Protein AF-A0A8B7E674-F1 (afdb_monomer_lite)

pLDDT: mean 86.3, std 12.03, range [47.44, 97.69]

Radius of gyration: 22.07 Å; chains: 1; bounding box: 66×36×53 Å

Structure (mmCIF, N/CA/C/O backbone):
data_AF-A0A8B7E674-F1
#
_entry.id   AF-A0A8B7E674-F1
#
loop_
_atom_site.group_PDB
_atom_site.id
_atom_site.type_symbol
_atom_site.label_atom_id
_atom_site.label_alt_id
_atom_site.label_comp_id
_atom_site.label_asym_id
_atom_site.label_entity_id
_atom_site.label_seq_id
_atom_site.pdbx_PDB_ins_code
_atom_site.Cartn_x
_atom_site.Cartn_y
_atom_site.Cartn_z
_atom_site.occupancy
_atom_site.B_iso_or_equiv
_atom_site.auth_seq_id
_atom_site.auth_comp_id
_atom_site.auth_asym_id
_atom_site.auth_atom_id
_atom_site.pdbx_PDB_model_num
ATOM 1 N N . ILE A 1 1 ? 2.975 -0.241 19.429 1.00 88.62 1 ILE A N 1
ATOM 2 C CA . ILE A 1 1 ? 2.346 -1.173 18.459 1.00 88.62 1 ILE A CA 1
ATOM 3 C C . ILE A 1 1 ? 3.185 -1.155 17.192 1.00 88.62 1 ILE A C 1
ATOM 5 O O . ILE A 1 1 ? 3.748 -0.112 16.891 1.00 88.62 1 ILE A O 1
ATOM 9 N N . LEU A 1 2 ? 3.302 -2.287 16.503 1.00 93.81 2 LEU A N 1
ATOM 10 C CA . LEU A 1 2 ? 3.992 -2.422 15.222 1.00 93.81 2 LEU A CA 1
ATOM 11 C C . LEU A 1 2 ? 3.188 -3.324 14.291 1.00 93.81 2 LEU A C 1
ATOM 13 O O . LEU A 1 2 ? 2.551 -4.267 14.745 1.00 93.81 2 LEU A O 1
ATOM 17 N N . ILE A 1 3 ? 3.243 -3.051 12.999 1.00 94.44 3 ILE A N 1
ATOM 18 C CA . ILE A 1 3 ? 2.709 -3.907 11.949 1.00 94.44 3 ILE A CA 1
ATOM 19 C C . ILE A 1 3 ? 3.806 -4.888 11.555 1.00 94.44 3 ILE A C 1
ATOM 21 O O . ILE A 1 3 ? 4.846 -4.471 11.043 1.00 94.44 3 ILE A O 1
ATOM 25 N N . ASN A 1 4 ? 3.562 -6.177 11.785 1.00 92.69 4 ASN A N 1
ATOM 26 C CA . ASN A 1 4 ? 4.561 -7.224 11.541 1.00 92.69 4 ASN A CA 1
ATOM 27 C C . ASN A 1 4 ? 4.245 -8.113 10.344 1.00 92.69 4 ASN A C 1
ATOM 29 O O . ASN A 1 4 ? 5.132 -8.804 9.848 1.00 92.69 4 ASN A O 1
ATOM 33 N N . ASP A 1 5 ? 3.000 -8.100 9.875 1.00 94.12 5 ASP A N 1
ATOM 34 C CA . ASP A 1 5 ? 2.611 -8.852 8.693 1.00 94.12 5 ASP A CA 1
ATOM 35 C C . ASP A 1 5 ? 1.516 -8.134 7.907 1.00 94.12 5 ASP A C 1
ATOM 37 O O . ASP A 1 5 ? 0.736 -7.362 8.473 1.00 94.12 5 ASP A O 1
ATOM 41 N N . ILE A 1 6 ? 1.483 -8.410 6.606 1.00 95.94 6 ILE A N 1
ATOM 42 C CA . ILE A 1 6 ? 0.484 -7.923 5.658 1.00 95.94 6 ILE A CA 1
ATOM 43 C C . ILE A 1 6 ? 0.155 -9.032 4.662 1.00 95.94 6 ILE A C 1
ATOM 45 O O . ILE A 1 6 ? 1.047 -9.730 4.171 1.00 95.94 6 ILE A O 1
ATOM 49 N N . ARG A 1 7 ? -1.131 -9.175 4.352 1.00 95.88 7 ARG A N 1
ATOM 50 C CA . ARG A 1 7 ? -1.653 -10.169 3.419 1.00 95.88 7 ARG A CA 1
ATOM 51 C C . ARG A 1 7 ? -2.750 -9.565 2.551 1.00 95.88 7 ARG A C 1
ATOM 53 O O . ARG A 1 7 ? -3.604 -8.850 3.064 1.00 95.88 7 ARG A O 1
ATOM 60 N N . GLY A 1 8 ? -2.724 -9.888 1.261 1.00 95.12 8 GLY A N 1
ATOM 61 C CA . GLY A 1 8 ? -3.796 -9.596 0.314 1.00 95.12 8 GLY A CA 1
ATOM 62 C C . GLY A 1 8 ? -4.657 -10.834 0.070 1.00 95.12 8 GLY A C 1
ATOM 63 O O . GLY A 1 8 ? -4.123 -11.935 -0.060 1.00 95.12 8 GLY A O 1
ATOM 64 N N . ASP A 1 9 ? -5.970 -10.648 0.007 1.00 94.44 9 ASP A N 1
ATOM 65 C CA . ASP A 1 9 ? -6.965 -11.637 -0.407 1.00 94.44 9 ASP A CA 1
ATOM 66 C C . ASP A 1 9 ? -7.923 -11.001 -1.445 1.00 94.44 9 ASP A C 1
ATOM 68 O O . ASP A 1 9 ? -7.937 -9.778 -1.633 1.00 94.44 9 ASP A O 1
ATOM 72 N N . GLY A 1 10 ? -8.721 -11.824 -2.133 1.00 92.19 10 GLY A N 1
ATOM 73 C CA . GLY A 1 10 ? -9.572 -11.369 -3.240 1.00 92.19 10 GLY A CA 1
ATOM 74 C C . GLY A 1 10 ? -8.725 -10.831 -4.392 1.00 92.19 10 GLY A C 1
ATOM 75 O O . GLY A 1 10 ? -7.694 -11.416 -4.735 1.00 92.19 10 GLY A O 1
ATOM 76 N N . SER A 1 11 ? -9.077 -9.662 -4.928 1.00 90.69 11 SER A N 1
ATOM 77 C CA . SER A 1 11 ? -8.287 -9.052 -6.005 1.00 90.69 11 SER A CA 1
ATOM 78 C C . SER A 1 11 ? -6.876 -8.626 -5.580 1.00 90.69 11 SER A C 1
ATOM 80 O O . SER A 1 11 ? -5.994 -8.519 -6.429 1.00 90.69 11 SER A O 1
ATOM 82 N N . ALA A 1 12 ? -6.615 -8.464 -4.277 1.00 90.62 12 ALA A N 1
ATOM 83 C CA . ALA A 1 12 ? -5.286 -8.129 -3.764 1.00 90.62 12 ALA A CA 1
ATOM 84 C C . ALA A 1 12 ? -4.298 -9.309 -3.795 1.00 90.62 12 ALA A C 1
ATOM 86 O O . ALA A 1 12 ? -3.108 -9.114 -3.545 1.00 90.62 12 ALA A O 1
ATOM 87 N N . GLN A 1 13 ? -4.760 -10.532 -4.082 1.00 89.38 13 GLN A N 1
ATOM 88 C CA . GLN A 1 13 ? -3.911 -11.726 -4.140 1.00 89.38 13 GLN A CA 1
ATOM 89 C C . GLN A 1 13 ? -2.889 -11.675 -5.290 1.00 89.38 13 GLN A C 1
ATOM 91 O O . GLN A 1 13 ? -1.853 -12.338 -5.227 1.00 89.38 13 GLN A O 1
ATOM 96 N N . SER A 1 14 ? -3.163 -10.883 -6.330 1.00 86.19 14 SER A N 1
ATOM 97 C CA . SER A 1 14 ? -2.242 -10.664 -7.450 1.00 86.19 14 SER A CA 1
ATOM 98 C C . SER A 1 14 ? -0.992 -9.875 -7.041 1.00 86.19 14 SER A C 1
ATOM 100 O O . SER A 1 14 ? 0.053 -10.00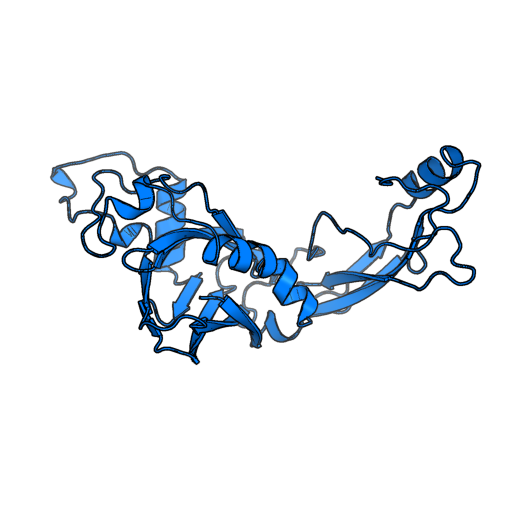0 -7.682 1.00 86.19 14 SER A O 1
ATOM 102 N N . TYR A 1 15 ? -1.061 -9.098 -5.955 1.00 89.25 15 TYR A N 1
ATOM 103 C CA . TYR A 1 15 ? 0.069 -8.328 -5.457 1.00 89.25 15 TYR A CA 1
ATOM 104 C C . TYR A 1 15 ? 1.041 -9.194 -4.657 1.00 89.25 15 TYR A C 1
ATOM 106 O O . TYR A 1 15 ? 0.673 -9.915 -3.729 1.00 89.25 15 TYR A O 1
ATOM 114 N N . SER A 1 16 ? 2.336 -9.046 -4.949 1.00 89.62 16 SER A N 1
ATOM 115 C CA . SER A 1 16 ? 3.371 -9.619 -4.088 1.00 89.62 16 SER A CA 1
ATOM 116 C C . SER A 1 16 ? 3.380 -8.939 -2.714 1.00 89.62 16 SER A C 1
ATOM 118 O O . SER A 1 16 ? 3.006 -7.772 -2.566 1.00 89.62 16 SER A O 1
ATOM 120 N N . LYS A 1 17 ? 3.900 -9.632 -1.695 1.00 91.25 17 LYS A N 1
ATOM 121 C CA . LYS A 1 17 ? 4.031 -9.071 -0.340 1.00 91.25 17 LYS A CA 1
ATOM 122 C C . LYS A 1 17 ? 4.814 -7.751 -0.319 1.00 91.25 17 LYS A C 1
ATOM 124 O O . LYS A 1 17 ? 4.449 -6.842 0.418 1.00 91.25 17 LYS A O 1
ATOM 129 N N . LYS A 1 18 ? 5.851 -7.622 -1.159 1.00 89.31 18 LYS A N 1
ATOM 130 C CA . LYS A 1 18 ? 6.621 -6.376 -1.314 1.00 89.31 18 LYS A CA 1
ATOM 131 C C . LYS A 1 18 ? 5.738 -5.240 -1.837 1.00 89.31 18 LYS A C 1
ATOM 133 O O . LYS A 1 18 ? 5.792 -4.142 -1.303 1.00 89.31 18 LYS A O 1
ATOM 138 N N . CYS A 1 19 ? 4.893 -5.513 -2.831 1.00 90.12 19 CYS A N 1
ATOM 139 C CA . CYS A 1 19 ? 3.967 -4.518 -3.375 1.00 90.12 19 CYS A CA 1
ATOM 140 C C . CYS A 1 19 ? 2.968 -4.041 -2.316 1.00 90.12 19 CYS A C 1
ATOM 142 O O . CYS A 1 19 ? 2.754 -2.843 -2.183 1.00 90.12 19 CYS A O 1
ATOM 144 N N . LEU A 1 20 ? 2.411 -4.959 -1.520 1.00 93.69 20 LEU A N 1
ATOM 145 C CA . LEU A 1 20 ? 1.484 -4.606 -0.442 1.00 93.69 20 LEU A CA 1
ATOM 146 C C . LEU A 1 20 ? 2.137 -3.703 0.617 1.00 93.69 20 LEU A C 1
ATOM 148 O O . LEU A 1 20 ? 1.516 -2.741 1.066 1.00 93.69 20 LEU A O 1
ATOM 152 N N . LEU A 1 21 ? 3.393 -3.978 0.993 1.00 93.38 21 LEU A N 1
ATOM 153 C CA . LEU A 1 21 ? 4.147 -3.137 1.933 1.00 93.38 21 LEU A CA 1
ATOM 154 C C . LEU A 1 21 ? 4.310 -1.697 1.419 1.00 93.38 21 LEU A C 1
ATOM 156 O O . LEU A 1 21 ? 4.149 -0.759 2.203 1.00 93.38 21 LEU A O 1
ATOM 160 N N . GLU A 1 22 ? 4.585 -1.534 0.122 1.00 92.00 22 GLU A N 1
ATOM 161 C CA . GLU A 1 22 ? 4.724 -0.230 -0.540 1.00 92.00 22 GLU A CA 1
ATOM 162 C C . GLU A 1 22 ? 3.383 0.507 -0.662 1.00 92.00 22 GLU A C 1
ATOM 164 O O . GLU A 1 22 ? 3.275 1.665 -0.255 1.00 92.00 22 GLU A O 1
ATOM 169 N N . LEU A 1 23 ? 2.337 -0.174 -1.146 1.00 92.44 23 LEU A N 1
ATOM 170 C CA . LEU A 1 23 ? 0.993 0.394 -1.321 1.00 92.44 23 LEU A CA 1
ATOM 171 C C . LEU A 1 23 ? 0.408 0.914 0.001 1.00 92.44 23 LEU A C 1
ATOM 173 O O . LEU A 1 23 ? -0.178 1.996 0.054 1.00 92.44 23 LEU A O 1
ATOM 177 N N . PHE A 1 24 ? 0.605 0.170 1.093 1.00 94.81 24 PHE A N 1
ATOM 178 C CA . PHE A 1 24 ? 0.134 0.561 2.426 1.00 94.81 24 PHE A CA 1
ATOM 179 C C . PHE A 1 24 ? 1.156 1.397 3.212 1.00 94.81 24 PHE A C 1
ATOM 181 O O . PHE A 1 24 ? 0.892 1.796 4.353 1.00 94.81 24 PHE A O 1
ATOM 188 N N . LYS A 1 25 ? 2.328 1.668 2.620 1.00 93.75 25 LYS A N 1
ATOM 189 C CA . LYS A 1 25 ? 3.438 2.412 3.231 1.00 93.75 25 LYS A CA 1
ATOM 190 C C . LYS A 1 25 ? 3.731 1.934 4.653 1.00 93.75 25 LYS A C 1
ATOM 192 O O . LYS A 1 25 ? 3.816 2.732 5.589 1.00 93.75 25 LYS A O 1
ATOM 197 N N . ILE A 1 26 ? 3.855 0.618 4.824 1.00 94.94 26 ILE A N 1
ATOM 198 C CA . ILE A 1 26 ? 3.918 -0.022 6.145 1.00 94.94 26 ILE A CA 1
ATOM 199 C C . ILE A 1 26 ? 5.116 0.458 6.965 1.00 94.94 26 ILE A C 1
ATOM 201 O O . ILE A 1 26 ? 4.980 0.664 8.169 1.00 94.94 26 ILE A O 1
ATOM 205 N N . GLU A 1 27 ? 6.261 0.717 6.332 1.00 93.06 27 GLU A N 1
ATOM 206 C CA . GLU A 1 27 ? 7.427 1.289 7.017 1.00 93.06 27 GLU A CA 1
ATOM 207 C C . GLU A 1 27 ? 7.110 2.659 7.619 1.00 93.06 27 GLU A C 1
ATOM 209 O O . GLU A 1 27 ? 7.307 2.879 8.814 1.00 93.06 27 GLU A O 1
ATOM 214 N N . ARG A 1 28 ? 6.517 3.559 6.822 1.00 93.19 28 ARG A N 1
ATOM 215 C CA . ARG A 1 28 ? 6.071 4.871 7.299 1.00 93.19 28 ARG A CA 1
ATOM 216 C C . ARG A 1 28 ? 5.047 4.724 8.419 1.00 93.19 28 ARG A C 1
ATOM 218 O O . ARG A 1 28 ? 5.154 5.426 9.421 1.00 93.19 28 ARG A O 1
ATOM 225 N N . PHE A 1 29 ? 4.074 3.829 8.271 1.00 94.50 29 PHE A N 1
ATOM 226 C CA . PHE A 1 29 ? 3.057 3.601 9.293 1.00 94.50 29 PHE A CA 1
ATOM 227 C C . PHE A 1 29 ? 3.692 3.122 10.611 1.00 94.50 29 PHE A C 1
ATOM 229 O O . PHE A 1 29 ? 3.394 3.665 11.673 1.00 94.50 29 PHE A O 1
ATOM 236 N N . ASN A 1 30 ? 4.648 2.195 10.553 1.00 95.00 30 ASN A N 1
ATOM 237 C CA . ASN A 1 30 ? 5.409 1.750 11.720 1.00 95.00 30 ASN A CA 1
ATOM 238 C C . ASN A 1 30 ? 6.213 2.883 12.369 1.00 95.00 30 ASN A C 1
ATOM 240 O O . ASN A 1 30 ? 6.153 3.036 13.590 1.00 95.00 30 ASN A O 1
ATOM 244 N N . CYS A 1 31 ? 6.889 3.726 11.580 1.00 93.38 31 CYS A N 1
ATOM 245 C CA . CYS A 1 31 ? 7.571 4.911 12.105 1.00 93.38 31 CYS A CA 1
ATOM 246 C C . CYS A 1 31 ? 6.596 5.856 12.820 1.00 93.38 31 CYS A C 1
ATOM 248 O O . CYS A 1 31 ? 6.894 6.340 13.912 1.00 93.38 31 CYS A O 1
ATOM 250 N N . LEU A 1 32 ? 5.409 6.087 12.246 1.00 91.56 32 LEU A N 1
ATOM 251 C CA . LEU A 1 32 ? 4.378 6.903 12.887 1.00 91.56 32 LEU A CA 1
ATOM 252 C C . LEU A 1 32 ? 3.944 6.272 14.215 1.00 91.56 32 LEU A C 1
ATOM 254 O O . LEU A 1 32 ? 4.002 6.948 15.235 1.00 91.56 32 LEU A O 1
ATOM 258 N N . LEU A 1 33 ? 3.612 4.979 14.240 1.00 91.06 33 LEU A N 1
ATOM 259 C CA . LEU A 1 33 ? 3.182 4.260 15.449 1.00 91.06 33 LEU A CA 1
ATOM 260 C C . LEU A 1 33 ? 4.215 4.274 16.589 1.00 91.06 33 LEU A C 1
ATOM 262 O O . LEU A 1 33 ? 3.827 4.174 17.754 1.00 91.06 33 LEU A O 1
ATOM 266 N N . GLN A 1 34 ? 5.507 4.364 16.269 1.00 89.81 34 GLN A N 1
ATOM 267 C CA . GLN A 1 34 ? 6.597 4.406 17.250 1.00 89.81 34 GLN A CA 1
ATOM 268 C C . GLN A 1 34 ? 6.983 5.821 17.693 1.00 89.81 34 GLN A C 1
ATOM 270 O O . GLN A 1 34 ? 7.587 5.983 18.750 1.00 89.81 34 GLN A O 1
ATOM 275 N N . SER A 1 35 ? 6.670 6.836 16.894 1.00 87.25 35 SER A N 1
ATOM 276 C CA . SER A 1 35 ? 7.026 8.224 17.194 1.00 87.25 35 SER A CA 1
ATOM 277 C C . SER A 1 35 ? 6.176 8.824 18.326 1.00 87.25 35 SER A C 1
ATOM 279 O O . SER A 1 35 ? 5.013 8.456 18.500 1.00 87.25 35 SER A O 1
ATOM 281 N N . GLU A 1 36 ? 6.723 9.802 19.054 1.00 84.00 36 GLU A N 1
ATOM 282 C CA . GLU A 1 36 ? 6.078 10.406 20.234 1.00 84.00 36 GLU A CA 1
ATOM 283 C C . GLU A 1 36 ? 4.842 11.259 19.896 1.00 84.00 36 GLU A C 1
ATOM 285 O O . GLU A 1 36 ? 4.951 12.185 19.085 1.00 84.00 36 GLU A O 1
ATOM 290 N N . PRO A 1 37 ? 3.670 10.989 20.505 1.00 83.69 37 PRO A N 1
ATOM 291 C CA . PRO A 1 37 ? 2.430 11.692 20.190 1.00 83.69 37 PRO A CA 1
ATOM 292 C C . PRO A 1 37 ? 2.551 13.196 20.441 1.00 83.69 37 PRO A C 1
ATOM 294 O O . PRO A 1 37 ? 3.145 13.627 21.430 1.00 83.69 37 PRO A O 1
ATOM 297 N N . ALA A 1 38 ? 1.956 13.999 19.558 1.00 79.00 38 ALA A N 1
ATOM 298 C CA . ALA A 1 38 ? 1.938 15.445 19.753 1.00 79.00 38 ALA A CA 1
ATOM 299 C C . ALA A 1 38 ? 1.025 15.810 20.945 1.00 79.00 38 ALA A C 1
ATOM 301 O O . ALA A 1 38 ? 0.030 15.114 21.182 1.00 79.00 38 ALA A O 1
ATOM 302 N N . PRO A 1 39 ? 1.301 16.894 21.696 1.00 77.75 39 PRO A N 1
ATOM 303 C CA . PRO A 1 39 ? 0.484 17.286 22.846 1.00 77.75 39 PRO A CA 1
ATOM 304 C C . PRO A 1 39 ? -1.004 17.436 22.508 1.00 77.75 39 PRO A C 1
ATOM 306 O O . PRO A 1 39 ? -1.861 17.096 23.318 1.00 77.75 39 PRO A O 1
ATOM 309 N N . GLU A 1 40 ? -1.325 17.906 21.302 1.00 73.31 40 GLU A N 1
ATOM 310 C CA . GLU A 1 40 ? -2.686 18.071 20.788 1.00 73.31 40 GLU A CA 1
ATOM 311 C C . GLU A 1 40 ? -3.424 16.735 20.654 1.00 73.31 40 GLU A C 1
ATOM 313 O O . GLU A 1 40 ? -4.630 16.673 20.898 1.00 73.31 40 GLU A O 1
ATOM 318 N N . GLU A 1 41 ? -2.704 15.660 20.320 1.00 74.25 41 GLU A N 1
ATOM 319 C CA . GLU A 1 41 ? -3.259 14.311 20.192 1.00 74.25 41 GLU A CA 1
ATOM 320 C C . GLU A 1 41 ? -3.659 13.751 21.562 1.00 74.25 41 GLU A C 1
ATOM 322 O O . GLU A 1 41 ? -4.581 12.944 21.655 1.00 74.25 41 GLU A O 1
ATOM 327 N N . LEU A 1 42 ? -3.002 14.182 22.639 1.00 73.88 42 LEU A N 1
ATOM 328 C CA . LEU A 1 42 ? -3.272 13.715 24.001 1.00 73.88 42 LEU A CA 1
ATOM 329 C C . LEU A 1 42 ? -4.409 14.486 24.690 1.00 73.88 42 LEU A C 1
ATOM 331 O O . LEU A 1 42 ? -4.921 14.029 25.710 1.00 73.88 42 LEU A O 1
ATOM 335 N N . ARG A 1 43 ? -4.824 15.641 24.147 1.00 62.84 43 ARG A N 1
ATOM 336 C CA . ARG A 1 43 ? -5.835 16.519 24.771 1.00 62.84 43 ARG A CA 1
ATOM 337 C C . ARG A 1 43 ? -7.239 15.922 24.806 1.00 62.84 43 ARG A C 1
ATOM 339 O O . ARG A 1 43 ? -7.991 16.224 25.727 1.00 62.84 43 ARG A O 1
ATOM 346 N N . TYR A 1 44 ? -7.606 15.114 23.813 1.00 59.28 44 TYR A N 1
ATOM 347 C CA . TYR A 1 44 ? -8.958 14.570 23.686 1.00 59.28 44 TYR A CA 1
ATOM 348 C C . TYR A 1 44 ? -8.965 13.053 23.873 1.00 59.28 44 TYR A C 1
ATOM 350 O O . TYR A 1 44 ? -8.233 12.324 23.201 1.00 59.28 44 TYR A O 1
ATOM 358 N N . ASN A 1 45 ? -9.841 12.566 24.756 1.00 59.12 45 ASN A N 1
ATOM 359 C CA . ASN A 1 45 ? -10.113 11.137 24.873 1.00 59.12 45 ASN A CA 1
ATOM 360 C C . ASN A 1 45 ? -10.740 10.624 23.572 1.00 59.12 45 ASN A C 1
ATOM 362 O O . ASN A 1 45 ? -11.645 11.252 23.017 1.00 59.12 45 ASN A O 1
ATOM 366 N N . ALA A 1 46 ? -10.288 9.452 23.115 1.00 55.03 46 ALA A N 1
ATOM 367 C CA . ALA A 1 46 ? -10.699 8.857 21.843 1.00 55.03 46 ALA A CA 1
ATOM 368 C C . ALA A 1 46 ? -12.230 8.749 21.695 1.00 55.03 46 ALA A C 1
ATOM 370 O O . ALA A 1 46 ? -12.752 8.883 20.593 1.00 55.03 46 ALA A O 1
ATOM 371 N N . PHE A 1 47 ? -12.953 8.581 22.806 1.00 51.09 47 PHE A N 1
ATOM 372 C CA . PHE A 1 47 ? -14.409 8.430 22.848 1.00 51.09 47 PHE A CA 1
ATOM 373 C C . PHE A 1 47 ? -15.200 9.741 22.888 1.00 51.09 47 PHE A C 1
ATOM 375 O O . PHE A 1 47 ? -16.327 9.761 22.415 1.00 51.09 47 PHE A O 1
ATOM 382 N N . SER A 1 48 ? -14.638 10.832 23.413 1.00 51.25 48 SER A N 1
ATOM 383 C CA . SER A 1 48 ? -15.393 12.054 23.738 1.00 51.25 48 SER A CA 1
ATOM 384 C C . SER A 1 48 ? -15.136 13.212 22.776 1.00 51.25 48 SER A C 1
ATOM 386 O O . SER A 1 48 ? -15.479 14.356 23.075 1.00 51.25 48 SER A O 1
ATOM 388 N N . ARG A 1 49 ? -14.454 12.948 21.657 1.00 59.16 49 ARG A N 1
ATOM 389 C CA . ARG A 1 49 ? -14.142 13.979 20.674 1.00 59.16 49 ARG A CA 1
ATOM 390 C C . ARG A 1 49 ? -15.316 14.145 19.723 1.00 59.16 49 ARG A C 1
ATOM 392 O O . ARG A 1 49 ? -15.516 13.322 18.837 1.00 59.16 49 ARG A O 1
ATOM 399 N N . PHE A 1 50 ? -16.041 15.229 19.932 1.00 55.00 50 PHE A N 1
ATOM 400 C CA . PHE A 1 50 ? -17.130 15.682 19.089 1.00 55.00 50 PHE A CA 1
ATOM 401 C C . PHE A 1 50 ? -16.731 17.002 18.437 1.00 55.00 50 PHE A C 1
ATOM 403 O O . PHE A 1 50 ? -16.040 17.820 19.050 1.00 55.00 50 PHE A O 1
ATOM 410 N N . SER A 1 51 ? -17.121 17.190 17.185 1.00 53.22 51 SER A N 1
ATOM 411 C CA . SER A 1 51 ? -16.824 18.383 16.406 1.00 53.22 51 SER A CA 1
ATOM 412 C C . SER A 1 51 ? -18.131 19.042 15.984 1.00 53.22 51 SER A C 1
ATOM 414 O O . SER A 1 51 ? -19.074 18.368 15.578 1.00 53.22 51 SER A O 1
ATOM 416 N N . THR A 1 52 ? -18.180 20.372 16.062 1.00 49.31 52 THR A N 1
ATOM 417 C CA . THR A 1 52 ? -19.244 21.165 15.427 1.00 49.31 52 THR A CA 1
ATOM 418 C C . THR A 1 52 ? -19.063 21.239 13.911 1.00 49.31 52 THR A C 1
ATOM 420 O O . THR A 1 52 ? -20.004 21.544 13.193 1.00 49.31 52 THR A O 1
ATOM 423 N N . GLN A 1 53 ? -17.859 20.944 13.411 1.00 53.69 53 GLN A N 1
ATOM 424 C CA . GLN A 1 53 ? -17.579 20.805 11.985 1.00 53.69 53 GLN A CA 1
ATOM 425 C C . GLN A 1 53 ? -17.792 19.355 11.551 1.00 53.69 53 GLN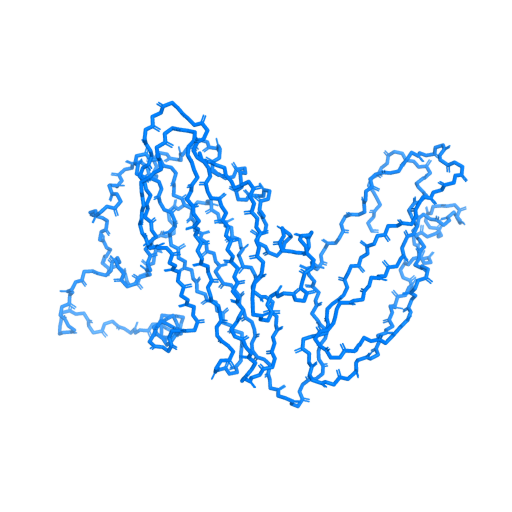 A C 1
ATOM 427 O O . GLN A 1 53 ? -17.284 18.438 12.200 1.00 53.69 53 GLN A O 1
ATOM 432 N N . ARG A 1 54 ? -18.447 19.159 10.405 1.00 56.66 54 ARG A N 1
ATOM 433 C CA . ARG A 1 54 ? -18.734 17.857 9.781 1.00 56.66 54 ARG A CA 1
ATOM 434 C C . ARG A 1 54 ? -17.506 17.193 9.129 1.00 56.66 54 ARG A C 1
ATOM 436 O O . ARG A 1 54 ? -17.605 16.552 8.093 1.00 56.66 54 ARG A O 1
ATOM 443 N N . ARG A 1 55 ? -16.318 17.370 9.714 1.00 59.91 55 ARG A N 1
ATOM 444 C CA . ARG A 1 55 ? -15.028 16.885 9.198 1.00 59.91 55 ARG A CA 1
ATOM 445 C C . ARG A 1 55 ? -14.183 16.306 10.318 1.00 59.91 55 ARG A C 1
ATOM 447 O O . ARG A 1 55 ? -14.279 16.751 11.462 1.00 59.91 55 ARG A O 1
ATOM 454 N N . ILE A 1 56 ? -13.287 15.380 9.970 1.00 58.25 56 ILE A N 1
ATOM 455 C CA . ILE A 1 56 ? -12.226 14.955 10.890 1.00 58.25 56 ILE A CA 1
ATOM 456 C C . ILE A 1 56 ? -11.366 16.190 11.195 1.00 58.25 56 ILE A C 1
ATOM 458 O O . ILE A 1 56 ? -10.813 16.788 10.263 1.00 58.25 56 ILE A O 1
ATOM 462 N N . PRO A 1 57 ? -11.224 16.597 12.469 1.00 59.84 57 PRO A N 1
ATOM 463 C CA . PRO A 1 57 ? -10.341 17.696 12.821 1.00 59.84 57 PRO A CA 1
ATOM 464 C C . PRO A 1 57 ? -8.922 17.386 12.329 1.00 59.84 57 PRO A C 1
ATOM 466 O O . PRO A 1 57 ? -8.334 16.380 12.727 1.00 59.84 57 PRO A O 1
ATOM 469 N N . LYS A 1 58 ? -8.356 18.242 11.468 1.00 62.69 58 LYS A N 1
ATOM 470 C CA . LYS A 1 58 ? -6.982 18.108 10.941 1.00 62.69 58 LYS A CA 1
ATOM 471 C C . LYS A 1 58 ? -5.939 18.457 12.010 1.00 62.69 58 LYS A C 1
ATOM 473 O O . LYS A 1 58 ? -5.116 19.344 11.818 1.00 62.69 58 LYS A O 1
ATOM 478 N N . THR A 1 59 ? -6.015 17.823 13.176 1.00 57.53 59 THR A N 1
ATOM 479 C CA . THR A 1 59 ? -5.129 18.125 14.305 1.00 57.53 59 THR A CA 1
ATOM 480 C C . THR A 1 59 ? -3.851 17.315 14.308 1.00 57.53 59 THR A C 1
ATOM 482 O O . THR A 1 59 ? -2.887 17.745 14.927 1.00 57.53 59 THR A O 1
ATOM 485 N N . THR A 1 60 ? -3.825 16.167 13.629 1.00 65.94 60 THR A N 1
ATOM 486 C CA . THR A 1 60 ? -2.600 15.380 13.506 1.00 65.94 60 THR A CA 1
ATOM 487 C C . THR A 1 60 ? -1.897 15.648 12.179 1.00 65.94 60 THR A C 1
ATOM 489 O O . THR A 1 60 ? -2.511 15.681 11.111 1.00 65.94 60 THR A O 1
ATOM 492 N N . HIS A 1 61 ? -0.579 15.806 12.254 1.00 75.00 61 HIS A N 1
ATOM 493 C CA . HIS A 1 61 ? 0.313 15.822 11.096 1.00 75.00 61 HIS A CA 1
ATOM 494 C C . HIS A 1 61 ? 0.744 14.399 10.685 1.00 75.00 61 HIS A C 1
ATOM 496 O O . HIS A 1 61 ? 1.373 14.215 9.638 1.00 75.00 61 HIS A O 1
ATOM 502 N N . ALA A 1 62 ? 0.406 13.380 11.485 1.00 83.38 62 ALA A N 1
ATOM 503 C CA . ALA A 1 62 ? 0.698 11.983 11.203 1.00 83.38 62 ALA A CA 1
ATOM 504 C C . ALA A 1 62 ? -0.299 11.432 10.176 1.00 83.38 62 ALA A C 1
ATOM 506 O O . ALA A 1 62 ? -1.353 10.905 10.521 1.00 83.38 62 ALA A O 1
ATOM 507 N N . VAL A 1 63 ? 0.051 11.556 8.895 1.00 89.56 63 VAL A N 1
ATOM 508 C CA . VAL A 1 63 ? -0.748 11.036 7.778 1.00 89.56 63 VAL A CA 1
ATOM 509 C C . VAL A 1 63 ? -0.048 9.839 7.138 1.00 89.56 63 VAL A C 1
ATOM 511 O O . VAL A 1 63 ? 1.132 9.930 6.762 1.00 89.56 63 VAL A O 1
ATOM 514 N N . ASN A 1 64 ? -0.788 8.742 6.972 1.00 93.75 64 ASN A N 1
ATOM 515 C CA . ASN A 1 64 ? -0.386 7.585 6.178 1.00 93.75 64 ASN A CA 1
ATOM 516 C C . ASN A 1 64 ? -1.378 7.334 5.036 1.00 93.75 64 ASN A C 1
ATOM 518 O O . ASN A 1 64 ? -2.580 7.532 5.194 1.00 93.75 64 ASN A O 1
ATOM 522 N N . LEU A 1 65 ? -0.865 6.904 3.886 1.00 93.56 65 LEU A N 1
ATOM 523 C CA . LEU A 1 65 ? -1.672 6.567 2.715 1.00 93.56 65 LEU A CA 1
ATOM 524 C C . LEU A 1 65 ? -1.799 5.047 2.624 1.00 93.56 65 LEU A C 1
ATOM 526 O O . LEU A 1 65 ? -0.774 4.370 2.667 1.00 93.56 65 LEU A O 1
ATOM 530 N N . LEU A 1 66 ? -3.026 4.552 2.478 1.00 95.56 66 LEU A N 1
ATOM 531 C CA . LEU A 1 66 ? -3.333 3.145 2.243 1.00 95.56 66 LEU A CA 1
ATOM 532 C C . LEU A 1 66 ? -3.949 3.010 0.848 1.00 95.56 66 LEU A C 1
ATOM 534 O O . LEU A 1 66 ? -5.109 3.373 0.646 1.00 95.56 66 LEU A O 1
ATOM 538 N N . ASP A 1 67 ? -3.148 2.552 -0.109 1.00 94.88 67 ASP A N 1
ATOM 539 C CA . ASP A 1 67 ? -3.556 2.392 -1.503 1.00 94.88 67 ASP A CA 1
ATOM 540 C C . ASP A 1 67 ? -4.039 0.957 -1.770 1.00 94.88 67 ASP A C 1
ATOM 542 O O . ASP A 1 67 ? -3.305 -0.007 -1.562 1.00 94.88 67 ASP A O 1
ATOM 546 N N . PHE A 1 68 ? -5.285 0.804 -2.212 1.00 94.25 68 PHE A N 1
ATOM 547 C CA . PHE A 1 68 ? -5.890 -0.486 -2.573 1.00 94.25 68 PHE A CA 1
ATOM 548 C C . PHE A 1 68 ? -5.656 -0.849 -4.042 1.00 94.25 68 PHE A C 1
ATOM 550 O O . PHE A 1 68 ? -6.091 -1.907 -4.498 1.00 94.25 68 PHE A O 1
ATOM 557 N N . GLY A 1 69 ? -4.976 0.023 -4.781 1.00 91.44 69 GLY A N 1
ATOM 558 C CA . GLY A 1 69 ? -4.714 -0.122 -6.193 1.00 91.44 69 GLY A CA 1
ATOM 559 C C . GLY A 1 69 ? -5.921 0.206 -7.062 1.00 91.44 69 GLY A C 1
ATOM 560 O O . GLY A 1 69 ? -6.863 0.907 -6.677 1.00 91.44 69 GLY A O 1
ATOM 561 N N . SER A 1 70 ? -5.859 -0.296 -8.291 1.00 91.56 70 SER A N 1
ATOM 562 C CA . SER A 1 70 ? -6.914 -0.141 -9.289 1.00 91.56 70 SER A CA 1
ATOM 563 C C . SER A 1 70 ? -7.448 -1.504 -9.707 1.00 91.56 70 SER A C 1
ATOM 565 O O . SER A 1 70 ? -6.678 -2.459 -9.795 1.00 91.56 70 SER A O 1
ATOM 567 N N . ASN A 1 71 ? -8.739 -1.588 -10.014 1.00 92.44 71 ASN A N 1
ATOM 568 C CA . ASN A 1 71 ? -9.325 -2.749 -10.684 1.00 92.44 71 ASN A CA 1
ATOM 569 C C . ASN A 1 71 ? -10.579 -2.336 -11.464 1.00 92.44 71 ASN A C 1
ATOM 571 O O . ASN A 1 71 ? -11.135 -1.267 -11.208 1.00 92.44 71 ASN A O 1
ATOM 575 N N . VAL A 1 72 ? -11.013 -3.156 -12.414 1.00 93.00 72 VAL A N 1
ATOM 576 C CA . VAL A 1 72 ? -12.233 -2.923 -13.193 1.00 93.00 72 VAL A CA 1
ATOM 577 C C . VAL A 1 72 ? -13.495 -3.031 -12.340 1.00 93.00 72 VAL A C 1
ATOM 579 O O . VAL A 1 72 ? -13.540 -3.703 -11.306 1.00 93.00 72 VAL A O 1
ATOM 582 N N . HIS A 1 73 ? -14.540 -2.341 -12.777 1.00 94.12 73 HIS A N 1
ATOM 583 C CA . HIS A 1 73 ? -15.840 -2.368 -12.133 1.00 94.12 73 HIS A CA 1
ATOM 584 C C . HIS A 1 73 ? -16.439 -3.782 -12.124 1.00 94.12 73 HIS A C 1
ATOM 586 O O . HIS A 1 73 ? -16.596 -4.421 -13.163 1.00 94.12 73 HIS A O 1
ATOM 592 N N . GLY A 1 74 ? -16.856 -4.235 -10.942 1.00 90.25 74 GLY A N 1
ATOM 593 C CA . GLY A 1 74 ? -17.432 -5.564 -10.727 1.00 90.25 74 GLY A CA 1
ATOM 594 C C . GLY A 1 74 ? -16.415 -6.659 -10.394 1.00 90.25 74 GLY A C 1
ATOM 595 O O . GLY A 1 74 ? -16.832 -7.793 -10.164 1.00 90.25 74 GLY A O 1
ATOM 596 N N . SER A 1 75 ? -15.120 -6.337 -10.327 1.00 91.31 75 SER A N 1
ATOM 597 C CA . SER A 1 75 ? -14.091 -7.250 -9.817 1.00 91.31 75 SER A CA 1
ATOM 598 C C . SER A 1 75 ? -14.302 -7.625 -8.349 1.00 91.31 75 SER A C 1
ATOM 600 O O . SER A 1 75 ? -15.002 -6.936 -7.602 1.00 91.31 75 SER A O 1
ATOM 602 N N . GLU A 1 76 ? -13.643 -8.705 -7.922 1.00 94.12 76 GLU A N 1
ATOM 603 C CA . GLU A 1 76 ? -13.614 -9.119 -6.517 1.00 94.12 76 GLU A CA 1
ATOM 604 C C . GLU A 1 76 ? -13.086 -8.011 -5.596 1.00 94.12 76 GLU A C 1
ATOM 606 O O . GLU A 1 76 ? -12.161 -7.271 -5.948 1.00 94.12 76 GLU A O 1
ATOM 611 N N . ASP A 1 77 ? -13.641 -7.940 -4.383 1.00 95.75 77 ASP A N 1
ATOM 612 C CA . ASP A 1 77 ? -13.222 -6.989 -3.355 1.00 95.75 77 ASP A CA 1
ATOM 613 C C . ASP A 1 77 ? -11.705 -7.103 -3.089 1.00 95.75 77 ASP A C 1
ATOM 615 O O . ASP A 1 77 ? -11.153 -8.195 -2.919 1.00 95.75 77 ASP A O 1
ATOM 619 N N . CYS A 1 78 ? -11.026 -5.959 -3.034 1.00 96.25 78 CYS A N 1
ATOM 620 C CA . CYS A 1 78 ? -9.624 -5.866 -2.646 1.00 96.25 78 CYS A CA 1
ATOM 621 C C . CYS A 1 78 ? -9.545 -5.919 -1.120 1.00 96.25 78 CYS A C 1
ATOM 623 O O . CYS A 1 78 ? -9.935 -4.972 -0.432 1.00 96.25 78 CYS A O 1
ATOM 625 N N . ILE A 1 79 ? -9.082 -7.047 -0.582 1.00 97.31 79 ILE A N 1
ATOM 626 C CA . ILE A 1 79 ? -8.998 -7.281 0.859 1.00 97.31 79 ILE A CA 1
ATOM 627 C C . ILE A 1 79 ? -7.536 -7.261 1.278 1.00 97.31 79 ILE A C 1
ATOM 629 O O . ILE A 1 79 ? -6.742 -8.078 0.823 1.00 97.31 79 ILE A O 1
ATOM 633 N N . ILE A 1 80 ? -7.182 -6.371 2.200 1.00 97.50 80 ILE A N 1
ATOM 634 C CA . ILE A 1 80 ? -5.832 -6.278 2.750 1.00 97.50 80 ILE A CA 1
ATOM 635 C C . ILE A 1 80 ? -5.909 -6.387 4.269 1.00 97.50 80 ILE A C 1
ATOM 637 O O . ILE A 1 80 ? -6.535 -5.578 4.949 1.00 97.50 80 ILE A O 1
ATOM 641 N N . SER A 1 81 ? -5.265 -7.417 4.805 1.00 97.25 81 SER A N 1
ATOM 642 C CA . SER A 1 81 ? -5.199 -7.703 6.234 1.00 97.25 81 SER A CA 1
ATOM 643 C C . SER A 1 81 ? -3.813 -7.364 6.768 1.00 97.25 81 SER A C 1
ATOM 645 O O . SER A 1 81 ? -2.815 -7.866 6.255 1.00 97.25 81 SER A O 1
ATOM 647 N N . ILE A 1 82 ? -3.742 -6.548 7.819 1.00 96.88 82 ILE A N 1
ATOM 648 C CA . ILE A 1 82 ? -2.496 -6.224 8.525 1.00 96.88 82 ILE A CA 1
ATOM 649 C C . ILE A 1 82 ? -2.528 -6.786 9.946 1.00 96.88 82 ILE A C 1
ATOM 651 O O . ILE A 1 82 ? -3.568 -6.787 10.601 1.00 96.88 82 ILE A O 1
ATOM 655 N N . SER A 1 83 ? -1.385 -7.249 10.447 1.00 96.44 83 SER A N 1
ATOM 656 C CA . SER A 1 83 ? -1.254 -7.750 11.819 1.00 96.44 83 SER A CA 1
ATOM 657 C C . SER A 1 83 ? -0.599 -6.703 12.717 1.00 96.44 83 SER A C 1
ATOM 659 O O . SER A 1 83 ? 0.613 -6.487 12.639 1.00 96.44 83 SER A O 1
ATOM 661 N N . LEU A 1 84 ? -1.389 -6.106 13.611 1.00 95.19 84 LEU A N 1
ATOM 662 C CA . LEU A 1 84 ? -0.934 -5.195 14.659 1.00 95.19 84 LEU A CA 1
ATOM 663 C C . LEU A 1 84 ? -0.416 -5.997 15.855 1.00 95.19 84 LEU A C 1
ATOM 665 O O . LEU A 1 84 ? -1.192 -6.662 16.530 1.00 95.19 84 LEU A O 1
ATOM 669 N N . GLU A 1 85 ? 0.875 -5.916 16.156 1.00 95.56 85 GLU A N 1
ATOM 670 C CA . GLU A 1 85 ? 1.489 -6.519 17.338 1.00 95.56 85 GLU A CA 1
ATOM 671 C C . GLU A 1 85 ? 1.779 -5.476 18.424 1.00 95.56 85 GLU A C 1
ATOM 673 O O . GLU A 1 85 ? 2.384 -4.420 18.191 1.00 95.56 85 GLU A O 1
ATOM 678 N N . ASN A 1 86 ? 1.412 -5.799 19.663 1.00 94.50 86 ASN A N 1
ATOM 679 C CA . ASN A 1 86 ? 1.822 -5.030 20.826 1.00 94.50 86 ASN A CA 1
ATOM 680 C C . ASN A 1 86 ? 3.153 -5.557 21.387 1.00 94.50 86 ASN A C 1
ATOM 682 O O . ASN A 1 86 ? 3.187 -6.497 22.177 1.00 94.50 86 ASN A O 1
ATOM 686 N N . LYS A 1 87 ? 4.260 -4.906 21.016 1.00 91.75 87 LYS A N 1
ATOM 687 C CA . LYS A 1 87 ? 5.595 -5.163 21.592 1.00 91.75 87 LYS A CA 1
ATOM 688 C C . LYS A 1 87 ? 5.817 -4.530 22.977 1.00 91.75 87 LYS A C 1
ATOM 690 O O . LYS A 1 87 ? 6.892 -4.696 23.543 1.00 91.75 87 LYS A O 1
ATOM 695 N N . GLY A 1 88 ? 4.849 -3.776 23.496 1.00 88.31 88 GLY A N 1
ATOM 696 C CA . GLY A 1 88 ? 4.932 -3.128 24.800 1.00 88.31 88 GLY A CA 1
ATOM 697 C C . GLY A 1 88 ? 4.648 -4.076 25.966 1.00 88.31 88 GLY A C 1
ATOM 698 O O . GLY A 1 88 ? 4.283 -5.238 25.787 1.00 88.31 88 GLY A O 1
ATOM 699 N N . ASN A 1 89 ? 4.792 -3.541 27.179 1.00 90.31 89 ASN A N 1
ATOM 700 C CA . ASN A 1 89 ? 4.570 -4.276 28.430 1.00 90.31 89 ASN A CA 1
ATOM 701 C C . ASN A 1 89 ? 3.145 -4.129 28.985 1.00 90.31 89 ASN A C 1
ATOM 703 O O . ASN A 1 89 ? 2.772 -4.866 29.893 1.00 90.31 89 ASN A O 1
ATOM 707 N N . TYR A 1 90 ? 2.357 -3.197 28.447 1.00 89.94 90 TYR A N 1
ATOM 708 C CA . TYR A 1 90 ? 0.998 -2.895 28.895 1.00 89.94 90 TYR A CA 1
ATOM 709 C C . TYR A 1 90 ? -0.012 -3.174 27.787 1.00 89.94 90 TYR A C 1
ATOM 711 O O . TYR A 1 90 ? 0.338 -3.147 26.607 1.00 89.94 90 TYR A O 1
ATOM 719 N N . GLU A 1 91 ? -1.254 -3.458 28.171 1.00 92.75 91 GLU A N 1
ATOM 720 C CA . GLU A 1 91 ? -2.377 -3.560 27.240 1.00 92.75 91 GLU A CA 1
ATOM 721 C C . GLU A 1 91 ? -2.577 -2.230 26.509 1.00 92.75 91 GLU A C 1
ATOM 723 O O . GLU A 1 91 ? -2.508 -1.162 27.118 1.00 92.75 91 GLU A O 1
ATOM 728 N N . VAL A 1 92 ? -2.811 -2.304 25.199 1.00 92.56 92 VAL A N 1
ATOM 729 C CA . VAL A 1 92 ? -3.080 -1.125 24.377 1.00 92.56 92 VAL A CA 1
ATOM 730 C C . VAL A 1 92 ? -4.450 -1.259 23.738 1.00 92.56 92 VAL A C 1
ATOM 732 O O . VAL A 1 92 ? -4.729 -2.242 23.052 1.00 92.56 92 VAL A O 1
ATOM 735 N N . GLU A 1 93 ? -5.280 -0.244 23.936 1.00 93.38 93 GLU A N 1
ATOM 736 C CA . GLU A 1 93 ? -6.578 -0.111 23.287 1.00 93.38 93 GLU A CA 1
ATOM 737 C C . GLU A 1 93 ? -6.479 0.865 22.113 1.00 93.38 93 GLU A C 1
ATOM 739 O O . GLU A 1 93 ? -5.766 1.873 22.172 1.00 93.38 93 GLU A O 1
ATOM 744 N N . TRP A 1 94 ? -7.178 0.556 21.028 1.00 93.06 94 TRP A N 1
ATOM 745 C CA . TRP A 1 94 ? -7.207 1.370 19.822 1.00 93.06 94 TRP A CA 1
ATOM 746 C C . TRP A 1 94 ? -8.616 1.419 19.233 1.00 93.06 94 TRP A C 1
ATOM 748 O O . TRP A 1 94 ? -9.437 0.524 19.444 1.00 93.06 94 TRP A O 1
ATOM 758 N N . ILE A 1 95 ? -8.887 2.484 18.486 1.00 92.38 95 ILE A N 1
ATOM 759 C CA . ILE A 1 95 ? -10.154 2.712 17.797 1.00 92.38 95 ILE A CA 1
ATOM 760 C C . ILE A 1 95 ? -9.912 3.384 16.447 1.00 92.38 95 ILE A C 1
ATOM 762 O O . ILE A 1 95 ? -8.998 4.194 16.292 1.00 92.38 95 ILE A O 1
ATOM 766 N N . ILE A 1 96 ? -10.749 3.045 15.479 1.00 91.44 96 ILE A N 1
ATOM 767 C CA . ILE A 1 96 ? -10.866 3.680 14.178 1.00 91.44 96 ILE A CA 1
ATOM 768 C C . ILE A 1 96 ? -12.190 4.422 14.147 1.00 91.44 96 ILE A C 1
ATOM 770 O O . ILE A 1 96 ? -13.225 3.862 14.504 1.00 91.44 96 ILE A O 1
ATOM 774 N N . LYS A 1 97 ? -12.138 5.681 13.727 1.00 87.94 97 LYS A N 1
ATOM 775 C CA . LYS A 1 97 ? -13.310 6.536 13.583 1.00 87.94 97 LYS A CA 1
ATOM 776 C C . LYS A 1 97 ? -13.420 7.071 12.165 1.00 87.94 97 LYS A C 1
ATOM 778 O O . LYS A 1 97 ? -12.431 7.545 11.598 1.00 87.94 97 LYS A O 1
ATOM 783 N N . TYR A 1 98 ? -14.629 7.028 11.629 1.00 85.75 98 TYR A N 1
ATOM 784 C CA . TYR A 1 98 ? -15.008 7.707 10.396 1.00 85.75 98 TYR A CA 1
ATOM 785 C C . TYR A 1 98 ? -15.327 9.180 10.672 1.00 85.75 98 TYR A C 1
ATOM 787 O O . TYR A 1 98 ? -15.533 9.571 11.821 1.00 85.75 98 TYR A O 1
ATOM 795 N N . SER A 1 99 ? -15.396 10.008 9.626 1.00 75.56 99 SER A N 1
ATOM 796 C CA . SER A 1 99 ? -15.791 11.420 9.750 1.00 75.56 99 SER A CA 1
ATOM 797 C C . SER A 1 99 ? -17.168 11.592 10.402 1.00 75.56 99 SER A C 1
ATOM 799 O O . SER A 1 99 ? -17.345 12.488 11.229 1.00 75.56 99 SER A O 1
ATOM 801 N N . THR A 1 100 ? -18.103 10.682 10.121 1.00 69.94 100 THR A N 1
ATOM 802 C CA . THR A 1 100 ? -19.447 10.648 10.719 1.00 69.94 100 THR A CA 1
ATOM 803 C C . THR A 1 100 ? -19.435 10.426 12.230 1.00 69.94 100 THR A C 1
ATOM 805 O O . THR A 1 100 ? -20.278 10.977 12.924 1.00 69.94 100 THR A O 1
ATOM 808 N N . ASP A 1 101 ? -18.455 9.696 12.773 1.00 68.94 101 ASP A N 1
ATOM 809 C CA . ASP A 1 101 ? -18.390 9.386 14.213 1.00 68.94 101 ASP A CA 1
ATOM 810 C C . ASP A 1 101 ? -17.982 10.600 15.071 1.00 68.94 101 ASP A C 1
ATOM 812 O O . ASP A 1 101 ? -18.002 10.536 16.304 1.00 68.94 101 ASP A O 1
ATOM 816 N N . PHE A 1 102 ? -17.551 11.694 14.431 1.00 60.81 102 PHE A N 1
ATOM 817 C CA . PHE A 1 102 ? -17.225 12.966 15.083 1.00 60.81 102 PHE A CA 1
ATOM 818 C C . PHE A 1 102 ? -18.374 13.971 15.037 1.00 60.81 102 PHE A C 1
ATOM 820 O O . PHE A 1 102 ? -18.298 14.985 15.740 1.00 60.81 102 PHE A O 1
ATOM 827 N N . GLN A 1 103 ? -19.400 13.726 14.218 1.00 58.91 103 GLN A N 1
ATOM 828 C CA . GLN A 1 103 ? -20.549 14.615 14.121 1.00 58.91 103 GLN A CA 1
ATOM 829 C C . GLN A 1 103 ? -21.366 14.500 15.410 1.00 58.91 103 GLN A C 1
ATOM 831 O O . GLN A 1 103 ? -21.749 13.413 15.836 1.00 58.91 103 GLN A O 1
ATOM 836 N N . LEU A 1 104 ? -21.604 15.637 16.063 1.00 52.28 104 LEU A N 1
ATOM 837 C CA . LEU A 1 104 ? -22.708 15.738 17.012 1.00 52.28 104 LEU A CA 1
ATOM 838 C C . LEU A 1 104 ? -24.004 15.515 16.227 1.00 52.28 104 LEU A C 1
ATOM 840 O O . LEU A 1 104 ? -24.119 16.047 15.121 1.00 52.28 104 LEU A O 1
ATOM 844 N N . ASP A 1 105 ? -24.973 14.799 16.803 1.00 50.72 105 ASP A N 1
ATOM 845 C CA . ASP A 1 105 ? -26.360 14.758 16.317 1.00 50.72 105 ASP A CA 1
ATOM 846 C C . ASP A 1 105 ? -26.988 16.160 16.466 1.00 50.72 105 ASP A C 1
ATOM 848 O O . ASP A 1 105 ? -27.831 16.416 17.323 1.00 50.72 105 ASP A O 1
ATOM 852 N N . ILE A 1 106 ? -26.505 17.125 15.685 1.00 50.78 106 ILE A N 1
ATOM 853 C CA . ILE A 1 106 ? -27.087 18.455 15.573 1.00 50.78 106 ILE A CA 1
ATOM 854 C C . ILE A 1 106 ? -28.212 18.307 14.562 1.00 50.78 106 ILE A C 1
ATOM 856 O O . ILE A 1 106 ? -27.987 18.004 13.390 1.00 50.78 106 ILE A O 1
ATOM 860 N N . GLU A 1 107 ? -29.440 18.479 15.034 1.00 47.44 107 GLU A N 1
ATOM 861 C CA . GLU A 1 107 ? -30.622 18.385 14.194 1.00 47.44 107 GLU A CA 1
ATOM 862 C C . GLU A 1 107 ? -30.533 19.401 13.037 1.00 47.44 107 GLU A C 1
ATOM 864 O O . GLU A 1 107 ? -30.165 20.560 13.225 1.00 47.44 107 GLU A O 1
ATOM 869 N N . ILE A 1 108 ? -30.883 18.961 11.822 1.00 50.94 108 ILE A N 1
ATOM 870 C CA . ILE A 1 108 ? -30.663 19.677 10.545 1.00 50.94 108 ILE A CA 1
ATOM 871 C C . ILE A 1 108 ? -31.284 21.094 10.529 1.00 50.94 108 ILE A C 1
ATOM 873 O O . ILE A 1 108 ? -30.849 21.959 9.773 1.00 50.94 108 ILE A O 1
ATOM 877 N N . TRP A 1 109 ? -32.277 21.367 11.383 1.00 56.28 109 TRP A N 1
ATOM 878 C CA . TRP A 1 109 ? -32.910 22.685 11.510 1.00 56.28 109 TRP A CA 1
ATOM 879 C C . TRP A 1 109 ? -32.053 23.728 12.250 1.00 56.28 109 TRP A C 1
ATOM 881 O O . TRP A 1 109 ? -32.320 24.921 12.116 1.00 56.28 109 TRP A O 1
ATOM 891 N N . ALA A 1 110 ? -31.042 23.306 13.013 1.00 55.09 110 ALA A N 1
ATOM 892 C CA . ALA A 1 110 ? -30.160 24.188 13.779 1.00 55.09 110 ALA A CA 1
ATOM 893 C C . ALA A 1 110 ? -28.896 24.608 13.004 1.00 55.09 110 ALA A C 1
ATOM 895 O O . ALA A 1 110 ? -28.263 25.598 13.366 1.00 55.09 110 ALA A O 1
ATOM 896 N N . ASP A 1 111 ? -28.552 23.892 11.928 1.00 56.53 111 ASP A N 1
ATOM 897 C CA . ASP A 1 111 ? -27.441 24.232 11.038 1.00 56.53 111 ASP A CA 1
ATOM 898 C C . ASP A 1 111 ? -27.760 23.846 9.576 1.00 56.53 111 ASP A C 1
ATOM 900 O O . ASP A 1 111 ? -27.466 22.724 9.143 1.00 56.53 111 ASP A O 1
ATOM 904 N N . PRO A 1 112 ? -28.344 24.766 8.782 1.00 51.06 112 PRO A N 1
ATOM 905 C CA . PRO A 1 112 ? -28.595 24.560 7.356 1.00 51.06 112 PRO A CA 1
ATOM 906 C C . PRO A 1 112 ? -27.310 24.619 6.506 1.00 51.06 112 PRO A C 1
ATOM 908 O O . PRO A 1 112 ? -27.397 24.810 5.293 1.00 51.06 112 PRO A O 1
ATOM 911 N N . GLY A 1 113 ? -26.126 24.500 7.125 1.00 58.62 113 GLY A N 1
ATOM 912 C CA . GLY A 1 113 ? -24.820 24.581 6.485 1.00 58.62 113 GLY A CA 1
ATOM 913 C C . GLY A 1 113 ? -24.739 23.794 5.177 1.00 58.62 113 GLY A C 1
ATOM 914 O O . GLY A 1 113 ? -25.140 22.627 5.100 1.00 58.62 113 GLY A O 1
ATOM 915 N N . ILE A 1 114 ? -24.217 24.470 4.149 1.00 63.84 114 ILE A N 1
ATOM 916 C CA . ILE A 1 114 ? -23.945 23.903 2.828 1.00 63.84 114 ILE A CA 1
ATOM 917 C C . ILE A 1 114 ? -22.993 22.724 3.024 1.00 63.84 114 ILE A C 1
ATOM 919 O O . ILE A 1 114 ? -21.886 22.904 3.530 1.00 63.84 114 ILE A O 1
ATOM 923 N N . ILE A 1 115 ? -23.437 21.528 2.642 1.00 67.75 115 ILE A N 1
ATOM 924 C CA . ILE A 1 115 ? -22.576 20.347 2.613 1.00 67.75 115 ILE A CA 1
ATOM 925 C C . ILE A 1 115 ? -21.584 20.551 1.469 1.00 67.75 115 ILE A C 1
ATOM 927 O O . ILE A 1 115 ? -21.994 20.764 0.329 1.00 67.75 115 ILE A O 1
ATOM 931 N N . GLU A 1 116 ? -20.292 20.525 1.779 1.00 73.69 116 GLU A N 1
ATOM 932 C CA . GLU A 1 116 ? -19.244 20.655 0.766 1.00 73.69 116 GLU A CA 1
ATOM 933 C C . GLU A 1 116 ? -19.153 19.376 -0.090 1.00 73.69 116 GLU A C 1
ATOM 935 O O . GLU A 1 116 ? -19.434 18.276 0.388 1.00 73.69 116 GLU A O 1
ATOM 940 N N . ASP A 1 117 ? -18.712 19.497 -1.347 1.00 79.06 117 ASP A N 1
ATOM 941 C CA . ASP A 1 117 ? -18.647 18.365 -2.290 1.00 79.06 117 ASP A CA 1
ATOM 942 C C . ASP A 1 117 ? -17.802 17.189 -1.766 1.00 79.06 117 ASP A C 1
ATOM 944 O O . ASP A 1 117 ? -18.177 16.028 -1.937 1.00 79.06 117 ASP A O 1
ATOM 948 N N . ASP A 1 118 ? -16.698 17.475 -1.067 1.00 76.75 118 ASP A N 1
ATOM 949 C CA . ASP A 1 118 ? -15.853 16.452 -0.437 1.00 76.75 118 ASP A CA 1
ATOM 950 C C . ASP A 1 118 ? -16.610 15.671 0.653 1.00 76.75 118 ASP A C 1
ATOM 952 O O . ASP A 1 118 ? -16.443 14.461 0.788 1.00 76.75 118 ASP A O 1
ATOM 956 N N . GLU A 1 119 ? -17.474 16.344 1.417 1.00 77.69 119 GLU A N 1
ATOM 957 C CA . GLU A 1 119 ? -18.274 15.712 2.470 1.00 77.69 119 GLU A CA 1
ATOM 958 C C . GLU A 1 119 ? -19.384 14.844 1.863 1.00 77.69 119 GLU A C 1
ATOM 960 O O . GLU A 1 119 ? -19.583 13.703 2.286 1.00 77.69 119 GLU A O 1
ATOM 965 N N . LEU A 1 120 ? -20.051 15.329 0.807 1.00 81.62 120 LEU A N 1
ATOM 966 C CA . LEU A 1 120 ? -20.995 14.521 0.030 1.00 81.62 120 LEU A CA 1
ATOM 967 C C . LEU A 1 120 ? -20.319 13.272 -0.547 1.00 81.62 120 LEU A C 1
ATOM 969 O O . LEU A 1 120 ? -20.910 12.188 -0.527 1.00 81.62 120 LEU A O 1
ATOM 973 N N . HIS A 1 121 ? -19.082 13.410 -1.030 1.00 85.50 121 HIS A N 1
ATOM 974 C CA . HIS A 1 121 ? -18.295 12.291 -1.532 1.00 85.50 121 HIS A CA 1
ATOM 975 C C . HIS A 1 121 ? -17.987 11.274 -0.423 1.00 85.50 121 HIS A C 1
ATOM 977 O O . HIS A 1 121 ? -18.258 10.088 -0.601 1.00 85.50 121 HIS A O 1
ATOM 983 N N . GLU A 1 122 ? -17.507 11.706 0.746 1.00 85.75 122 GLU A N 1
ATOM 984 C CA . GLU A 1 122 ? -17.260 10.811 1.888 1.00 85.75 122 GLU A CA 1
ATOM 985 C C . GLU A 1 122 ? -18.533 10.067 2.327 1.00 85.75 122 GLU A C 1
ATOM 987 O O . GLU A 1 122 ? -18.525 8.840 2.468 1.00 85.75 122 GLU A O 1
ATOM 992 N N . MET A 1 123 ? -19.653 10.783 2.472 1.00 83.69 123 MET A N 1
ATOM 993 C CA . MET A 1 123 ? -20.949 10.188 2.814 1.00 83.69 123 MET A CA 1
ATOM 994 C C . MET A 1 123 ? -21.397 9.162 1.770 1.00 83.69 123 MET A C 1
ATOM 996 O O . MET A 1 123 ? -21.915 8.097 2.121 1.00 83.69 123 MET A O 1
ATOM 1000 N N . PHE A 1 124 ? -21.184 9.454 0.486 1.00 89.50 124 PHE A N 1
ATOM 1001 C CA . PHE A 1 124 ? -21.462 8.527 -0.604 1.00 89.50 124 PHE A CA 1
ATOM 1002 C C . PHE A 1 124 ? -20.623 7.247 -0.482 1.00 89.50 124 PHE A C 1
ATOM 1004 O O . PHE A 1 124 ? -21.172 6.148 -0.596 1.00 89.50 124 PHE A O 1
ATOM 1011 N N . LEU A 1 125 ? -19.320 7.360 -0.207 1.00 90.56 125 LEU A N 1
ATOM 1012 C CA . LEU A 1 125 ? -18.435 6.201 -0.055 1.00 90.56 125 LEU A CA 1
ATOM 1013 C C . LEU A 1 125 ? -18.849 5.313 1.126 1.00 90.56 125 LEU A C 1
ATOM 1015 O O . LEU A 1 125 ? -18.900 4.088 0.984 1.00 90.56 125 LEU A O 1
ATOM 1019 N N . LEU A 1 126 ? -19.189 5.921 2.267 1.00 87.94 126 LEU A N 1
ATOM 1020 C CA . LEU A 1 126 ? -19.640 5.214 3.469 1.00 87.94 126 LEU A CA 1
ATOM 1021 C C . LEU A 1 126 ? -20.990 4.523 3.252 1.00 87.94 126 LEU A C 1
ATOM 1023 O O . LEU A 1 126 ? -21.135 3.334 3.545 1.00 87.94 126 LEU A O 1
ATOM 1027 N N . LYS A 1 127 ? -21.970 5.233 2.677 1.00 88.06 127 LYS A N 1
ATOM 1028 C CA . LYS A 1 127 ? -23.312 4.695 2.401 1.00 88.06 127 LYS A CA 1
ATOM 1029 C C . LYS A 1 127 ? -23.261 3.484 1.472 1.00 88.06 127 LYS A C 1
ATOM 1031 O O . LYS A 1 127 ? -23.967 2.503 1.703 1.00 88.06 127 LYS A O 1
ATOM 1036 N N . ASN A 1 128 ? -22.417 3.540 0.444 1.00 91.50 128 ASN A N 1
ATOM 1037 C CA . ASN A 1 128 ? -22.244 2.444 -0.510 1.00 91.50 128 ASN A CA 1
ATOM 1038 C C . ASN A 1 128 ? -21.273 1.357 -0.020 1.00 91.50 128 ASN A C 1
ATOM 1040 O O . ASN A 1 128 ? -21.083 0.358 -0.714 1.00 91.50 128 ASN A O 1
ATOM 1044 N N . LYS A 1 129 ? -20.682 1.517 1.176 1.00 92.81 129 LYS A N 1
ATOM 1045 C CA . LYS A 1 129 ? -19.688 0.599 1.754 1.00 92.81 129 LYS A CA 1
ATOM 1046 C C . LYS A 1 129 ? -18.547 0.305 0.775 1.00 92.81 129 LYS A C 1
ATOM 1048 O O . LYS A 1 129 ? -18.160 -0.850 0.604 1.00 92.81 129 LYS A O 1
ATOM 1053 N N . ILE A 1 130 ? -18.054 1.354 0.111 1.00 95.75 130 ILE A N 1
ATOM 1054 C CA . ILE A 1 130 ? -16.930 1.260 -0.830 1.00 95.75 130 ILE A CA 1
ATOM 1055 C C . ILE A 1 130 ? -15.659 0.852 -0.095 1.00 95.75 130 ILE A C 1
ATOM 1057 O O . ILE A 1 130 ? -14.907 0.019 -0.587 1.00 95.75 130 ILE A O 1
ATOM 1061 N N . PHE A 1 131 ? -15.454 1.406 1.099 1.00 96.44 131 PHE A N 1
ATOM 1062 C CA . PHE A 1 131 ? -14.430 0.965 2.032 1.00 96.44 131 PHE A CA 1
ATOM 1063 C C . PHE A 1 131 ? -15.093 0.363 3.270 1.00 96.44 131 PHE A C 1
ATOM 1065 O O . PHE A 1 131 ? -16.089 0.896 3.765 1.00 96.44 131 PHE A O 1
ATOM 1072 N N . SER A 1 132 ? -14.522 -0.714 3.801 1.00 95.00 132 SER A N 1
ATOM 1073 C CA . SER A 1 132 ? -14.866 -1.225 5.127 1.00 95.00 132 SER A CA 1
ATOM 1074 C C . SER A 1 132 ? -13.621 -1.649 5.897 1.00 95.00 132 SER A C 1
ATOM 1076 O O . SER A 1 132 ? -12.637 -2.118 5.322 1.00 95.00 132 SER A O 1
ATOM 1078 N N . ILE A 1 133 ? -13.659 -1.452 7.215 1.00 96.25 133 ILE A N 1
ATOM 1079 C CA . ILE A 1 133 ? -12.564 -1.786 8.125 1.00 96.25 133 ILE A CA 1
ATOM 1080 C C . ILE A 1 133 ? -13.118 -2.606 9.282 1.00 96.25 133 ILE A C 1
ATOM 1082 O O . ILE A 1 133 ? -14.085 -2.195 9.924 1.00 96.25 133 ILE A O 1
ATOM 1086 N N . GLU A 1 134 ? -12.497 -3.751 9.557 1.00 95.75 134 GLU A N 1
ATOM 1087 C CA . GLU A 1 134 ? -12.927 -4.670 10.607 1.00 95.75 134 GLU A CA 1
ATOM 1088 C C . GLU A 1 134 ? -11.725 -5.274 11.357 1.00 95.75 134 GLU A C 1
ATOM 1090 O O . GLU A 1 134 ? -10.824 -5.828 10.723 1.00 95.75 134 GLU A O 1
ATOM 1095 N N . PRO A 1 135 ? -11.699 -5.234 12.703 1.00 96.31 135 PRO A N 1
ATOM 1096 C CA . PRO A 1 135 ? -12.641 -4.537 13.587 1.00 96.31 135 PRO A CA 1
ATOM 1097 C C . PRO A 1 135 ? -12.396 -3.013 13.634 1.00 96.31 135 PRO A C 1
ATOM 1099 O O . PRO A 1 135 ? -11.333 -2.537 13.254 1.00 96.31 135 PRO A O 1
ATOM 1102 N N . LEU A 1 136 ? -13.369 -2.235 14.126 1.00 93.81 136 LEU A N 1
ATOM 1103 C CA . LEU A 1 136 ? -13.218 -0.777 14.306 1.00 93.81 136 LEU A CA 1
ATOM 1104 C C . LEU A 1 136 ? -12.580 -0.392 15.643 1.00 93.81 136 LEU A C 1
ATOM 1106 O O . LEU A 1 136 ? -12.104 0.723 15.799 1.00 93.81 136 LEU A O 1
ATOM 1110 N N . CYS A 1 137 ? -12.548 -1.292 16.616 1.00 93.50 137 CYS A N 1
ATOM 1111 C CA . CYS A 1 137 ? -11.834 -1.095 17.868 1.00 93.50 137 CYS A CA 1
ATOM 1112 C C . CYS A 1 137 ? -11.247 -2.418 18.346 1.00 93.50 137 CYS A C 1
ATOM 1114 O O . CYS A 1 137 ? -11.645 -3.503 17.909 1.00 93.50 137 CYS A O 1
ATOM 1116 N N . GLY A 1 138 ? -10.281 -2.338 19.249 1.00 93.56 138 GLY A N 1
ATOM 1117 C CA . GLY A 1 138 ? -9.640 -3.530 19.767 1.00 93.56 138 GLY A CA 1
ATOM 1118 C C . GLY A 1 138 ? -8.750 -3.257 20.961 1.00 93.56 138 GLY A C 1
ATOM 1119 O O . GLY A 1 138 ? -8.346 -2.125 21.227 1.00 93.56 138 GLY A O 1
ATOM 1120 N N . LYS A 1 139 ? -8.435 -4.339 21.668 1.00 94.56 139 LYS A N 1
ATOM 1121 C CA . LYS A 1 139 ? -7.478 -4.364 22.770 1.00 94.56 139 LYS A CA 1
ATOM 1122 C C . LYS A 1 139 ? -6.418 -5.404 22.466 1.00 94.56 139 LYS A C 1
ATOM 1124 O O . LYS A 1 139 ? -6.736 -6.560 22.187 1.00 94.56 139 LYS A O 1
ATOM 1129 N N . ILE A 1 140 ? -5.158 -4.991 22.510 1.00 95.31 140 ILE A N 1
ATOM 1130 C CA . ILE A 1 140 ? -4.017 -5.851 22.215 1.00 95.31 140 ILE A CA 1
ATOM 1131 C C . ILE A 1 140 ? -3.190 -6.006 23.487 1.00 95.31 140 ILE A C 1
ATOM 1133 O O . ILE A 1 140 ? -2.511 -5.076 23.935 1.00 95.31 140 ILE A O 1
ATOM 1137 N N . TYR A 1 141 ? -3.228 -7.204 24.064 1.00 94.75 141 TYR A N 1
ATOM 1138 C CA . TYR A 1 141 ? -2.417 -7.560 25.225 1.00 94.75 141 TYR A CA 1
ATOM 1139 C C . TYR A 1 141 ? -0.914 -7.591 24.896 1.00 94.75 141 TYR A C 1
ATOM 1141 O O . TYR A 1 141 ? -0.539 -7.765 23.732 1.00 94.75 141 TYR A O 1
ATOM 1149 N N . PRO A 1 142 ? -0.036 -7.464 25.906 1.00 95.00 142 PRO A N 1
ATOM 1150 C CA . PRO A 1 142 ? 1.409 -7.544 25.714 1.00 95.00 142 PRO A CA 1
ATOM 1151 C C . PRO A 1 142 ? 1.831 -8.799 24.942 1.00 95.00 142 PRO A C 1
ATOM 1153 O O . PRO A 1 142 ? 1.408 -9.912 25.266 1.00 95.00 142 PRO A O 1
ATOM 1156 N N . LYS A 1 143 ? 2.689 -8.625 23.930 1.00 92.06 143 LYS A N 1
ATOM 1157 C CA . LYS A 1 143 ? 3.211 -9.687 23.045 1.00 92.06 143 LYS A CA 1
ATOM 1158 C C . LYS A 1 143 ? 2.134 -10.455 22.268 1.00 92.06 143 LYS A C 1
ATOM 1160 O O . LYS A 1 143 ? 2.376 -11.576 21.819 1.00 92.06 143 LYS A O 1
ATOM 1165 N N . LYS A 1 144 ? 0.932 -9.891 22.138 1.00 95.19 144 LYS A N 1
ATOM 1166 C CA . LYS A 1 144 ? -0.133 -10.424 21.286 1.00 95.19 144 LYS A CA 1
ATOM 1167 C C . LYS A 1 144 ? -0.279 -9.580 20.031 1.00 95.19 144 LYS A C 1
ATOM 1169 O O . LYS A 1 144 ? 0.127 -8.417 19.995 1.00 95.19 144 LYS A O 1
ATOM 1174 N N . SER A 1 145 ? -0.891 -10.197 19.029 1.00 95.06 145 SER A N 1
ATOM 1175 C CA . SER A 1 145 ? -1.207 -9.562 17.759 1.00 95.06 145 SER A CA 1
ATOM 1176 C C . SER A 1 145 ? -2.703 -9.62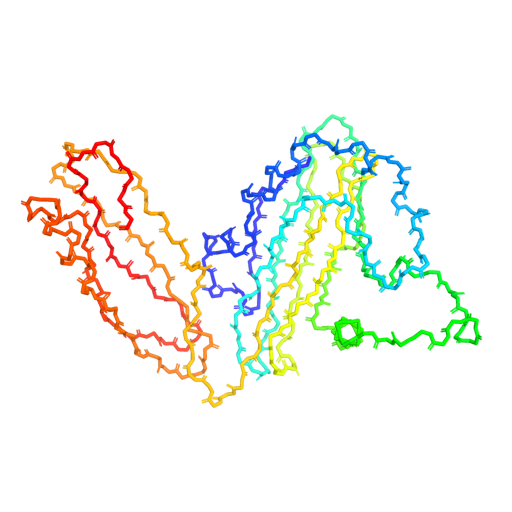4 17.494 1.00 95.06 145 SER A C 1
ATOM 1178 O O . SER A 1 145 ? -3.367 -10.585 17.883 1.00 95.06 145 SER A O 1
ATOM 1180 N N . GLN A 1 146 ? -3.217 -8.604 16.821 1.00 95.94 146 GLN A N 1
ATOM 1181 C CA . GLN A 1 146 ? -4.587 -8.527 16.344 1.00 95.94 146 GLN A CA 1
ATOM 1182 C C . GLN A 1 146 ? -4.572 -8.186 14.855 1.00 95.94 146 GLN A C 1
ATOM 1184 O O . GLN A 1 146 ? -3.825 -7.310 14.420 1.00 95.94 146 GLN A O 1
ATOM 1189 N N . VAL A 1 147 ? -5.394 -8.886 14.075 1.00 96.81 147 VAL A N 1
ATOM 1190 C CA . VAL A 1 147 ? -5.527 -8.633 12.639 1.00 96.81 147 VAL A CA 1
ATOM 1191 C C . VAL A 1 147 ? -6.577 -7.554 12.408 1.00 96.81 147 VAL A C 1
ATOM 1193 O O . VAL A 1 147 ? -7.664 -7.606 12.984 1.00 96.81 147 VAL A O 1
ATOM 1196 N N . LEU A 1 148 ? -6.232 -6.593 11.559 1.00 96.25 148 LEU A N 1
ATOM 1197 C CA . LEU A 1 148 ? -7.109 -5.551 11.057 1.00 96.25 148 LEU A CA 1
ATOM 1198 C C . LEU A 1 148 ? -7.287 -5.751 9.553 1.00 96.25 148 LEU A C 1
ATOM 1200 O O . LEU A 1 148 ? -6.308 -5.759 8.805 1.00 96.25 148 LEU A O 1
ATOM 1204 N N . LYS A 1 149 ? -8.530 -5.931 9.123 1.00 97.56 149 LYS A N 1
ATOM 1205 C CA . LYS A 1 149 ? -8.907 -6.161 7.733 1.00 97.56 149 LYS A CA 1
ATOM 1206 C C . LYS A 1 149 ? -9.460 -4.878 7.134 1.00 97.56 149 LYS A C 1
ATOM 1208 O O . LYS A 1 149 ? -10.403 -4.296 7.661 1.00 97.56 149 LYS A O 1
ATOM 1213 N N . PHE A 1 150 ? -8.898 -4.488 6.004 1.00 97.56 150 PHE A N 1
ATOM 1214 C CA . PHE A 1 150 ? -9.367 -3.402 5.165 1.00 97.56 150 PHE A CA 1
ATOM 1215 C C . PHE A 1 150 ? -9.931 -3.988 3.876 1.00 97.56 150 PHE A C 1
ATOM 1217 O O . PHE A 1 150 ? -9.321 -4.875 3.285 1.00 97.56 150 PHE A O 1
ATOM 1224 N N . THR A 1 151 ? -11.080 -3.497 3.434 1.00 97.62 151 THR A N 1
ATOM 1225 C CA . THR A 1 151 ? -11.734 -3.960 2.208 1.00 97.62 151 THR A CA 1
ATOM 1226 C C . THR A 1 151 ? -12.074 -2.764 1.335 1.00 97.62 151 THR A C 1
ATOM 1228 O O . THR A 1 151 ? -12.606 -1.774 1.839 1.00 97.62 151 THR A O 1
ATOM 1231 N N . TYR A 1 152 ? -11.796 -2.873 0.040 1.00 97.69 152 TYR A N 1
ATOM 1232 C CA . TYR A 1 152 ? -12.237 -1.938 -0.987 1.00 97.69 152 TYR A CA 1
ATOM 1233 C C . TYR A 1 152 ? -13.065 -2.670 -2.042 1.00 97.69 152 TYR A C 1
ATOM 1235 O O . TYR A 1 152 ? -12.638 -3.695 -2.570 1.00 97.69 152 TYR A O 1
ATOM 1243 N N . ARG A 1 153 ? -14.252 -2.144 -2.345 1.00 96.56 153 ARG A N 1
ATOM 1244 C CA . ARG A 1 153 ? -15.187 -2.727 -3.310 1.00 96.56 153 ARG A CA 1
ATOM 1245 C C . ARG A 1 153 ? -15.185 -1.952 -4.621 1.00 96.56 153 ARG A C 1
ATOM 1247 O O . ARG A 1 153 ? -15.460 -0.752 -4.643 1.00 96.56 153 ARG A O 1
ATOM 1254 N N . HIS A 1 154 ? -15.011 -2.675 -5.723 1.00 94.69 154 HIS A N 1
ATOM 1255 C CA . HIS A 1 154 ? -15.015 -2.130 -7.082 1.00 94.69 154 HIS A CA 1
ATOM 1256 C C . HIS A 1 154 ? -16.435 -1.956 -7.658 1.00 94.69 154 HIS A C 1
ATOM 1258 O O . HIS A 1 154 ? -16.711 -2.351 -8.788 1.00 94.69 154 HIS A O 1
ATOM 1264 N N . SER A 1 155 ? -17.372 -1.403 -6.878 1.00 93.88 155 SER A N 1
ATOM 1265 C CA . SER A 1 155 ? -18.798 -1.304 -7.256 1.00 93.88 155 SER A CA 1
ATOM 1266 C C . SER A 1 155 ? -19.220 0.037 -7.851 1.00 93.88 155 SER A C 1
ATOM 1268 O O . SER A 1 155 ? -20.357 0.176 -8.289 1.00 93.88 155 SER A O 1
ATOM 1270 N N . VAL A 1 156 ? -18.364 1.054 -7.798 1.00 94.19 156 VAL A N 1
ATOM 1271 C CA . VAL A 1 156 ? -18.643 2.384 -8.354 1.00 94.19 156 VAL A CA 1
ATOM 1272 C C . VAL A 1 156 ? -17.417 2.813 -9.130 1.00 94.19 156 VAL A C 1
ATOM 1274 O O . VAL A 1 156 ? -16.323 2.700 -8.609 1.00 94.19 156 VAL A O 1
ATOM 1277 N N . ILE A 1 157 ? -17.578 3.277 -10.364 1.00 94.50 157 ILE A N 1
ATOM 1278 C CA . ILE A 1 157 ? -16.452 3.730 -11.188 1.00 94.50 157 ILE A CA 1
ATOM 1279 C C . ILE A 1 157 ? -15.933 5.071 -10.659 1.00 94.50 157 ILE A C 1
ATOM 1281 O O . ILE A 1 157 ? -16.718 5.980 -10.388 1.00 94.50 157 ILE A O 1
ATOM 1285 N N . GLY A 1 158 ? -14.612 5.206 -10.569 1.00 92.88 158 GLY A N 1
ATOM 1286 C CA . GLY A 1 158 ? -13.939 6.439 -10.180 1.00 92.88 158 GLY A CA 1
ATOM 1287 C C . GLY A 1 158 ? -12.827 6.245 -9.154 1.00 92.88 158 GLY A C 1
ATOM 1288 O O . GLY A 1 158 ? -12.578 5.152 -8.640 1.00 92.88 158 GLY A O 1
ATOM 1289 N N . ILE A 1 159 ? -12.157 7.357 -8.853 1.00 93.06 159 ILE A N 1
ATOM 1290 C CA . ILE A 1 159 ? -11.151 7.438 -7.795 1.00 93.06 159 ILE A CA 1
ATOM 1291 C C . ILE A 1 159 ? -11.874 7.749 -6.490 1.00 93.06 159 ILE A C 1
ATOM 1293 O O . ILE A 1 159 ? -12.564 8.761 -6.382 1.00 93.06 159 ILE A O 1
ATOM 1297 N N . HIS A 1 160 ? -11.675 6.905 -5.488 1.00 94.94 160 HIS A N 1
ATOM 1298 C CA . HIS A 1 160 ? -12.298 7.028 -4.181 1.00 94.94 160 HIS A CA 1
ATOM 1299 C C . HIS A 1 160 ? -11.247 7.361 -3.136 1.00 94.94 160 HIS A C 1
ATOM 1301 O O . HIS A 1 160 ? -10.198 6.715 -3.074 1.00 94.94 160 HIS A O 1
ATOM 1307 N N . LYS A 1 161 ? -11.538 8.359 -2.303 1.00 93.75 161 LYS A N 1
ATOM 1308 C CA . LYS A 1 161 ? -10.664 8.770 -1.204 1.00 93.75 161 LYS A CA 1
ATOM 1309 C C . LYS A 1 161 ? -11.487 8.902 0.064 1.00 93.75 161 LYS A C 1
ATOM 1311 O O . LYS A 1 161 ? -12.441 9.670 0.086 1.00 93.75 161 LYS A O 1
ATOM 1316 N N . LEU A 1 162 ? -11.109 8.170 1.106 1.00 92.44 162 LEU A N 1
ATOM 1317 C CA . LEU A 1 162 ? -11.786 8.217 2.398 1.00 92.44 162 LEU A CA 1
ATOM 1318 C C . LEU A 1 162 ? -10.752 8.371 3.522 1.00 92.44 162 LEU A C 1
ATOM 1320 O O . LEU A 1 162 ? -10.000 7.430 3.785 1.00 92.44 162 LEU A O 1
ATOM 1324 N N . PRO A 1 163 ? -10.677 9.533 4.187 1.00 91.44 163 PRO A N 1
ATOM 1325 C CA . PRO A 1 163 ? -9.865 9.679 5.384 1.00 91.44 163 PRO A CA 1
ATOM 1326 C C . PRO A 1 163 ? -10.559 9.011 6.581 1.00 91.44 163 PRO A C 1
ATOM 1328 O O . PRO A 1 163 ? -11.746 9.216 6.826 1.00 91.44 163 PRO A O 1
ATOM 1331 N N . VAL A 1 164 ? -9.809 8.236 7.361 1.00 91.31 164 VAL A N 1
ATOM 1332 C CA . VAL A 1 164 ? -10.258 7.668 8.641 1.00 91.31 164 VAL A CA 1
ATOM 1333 C C . VAL A 1 164 ? -9.218 7.928 9.722 1.00 91.31 164 VAL A C 1
ATOM 1335 O O . VAL A 1 164 ? -8.019 8.022 9.450 1.00 91.31 164 VAL A O 1
ATOM 1338 N N . LEU A 1 165 ? -9.660 8.056 10.969 1.00 90.19 165 LEU A N 1
ATOM 1339 C CA . LEU A 1 165 ? -8.773 8.331 12.091 1.00 90.19 165 LEU A CA 1
ATOM 1340 C C . LEU A 1 165 ? -8.462 7.044 12.848 1.00 90.19 165 LEU A C 1
ATOM 1342 O O . LEU A 1 165 ? -9.366 6.442 13.414 1.00 90.19 165 LEU A O 1
ATOM 1346 N N . PHE A 1 166 ? -7.193 6.652 12.911 1.00 91.81 166 PHE A N 1
ATOM 1347 C CA . PHE A 1 166 ? -6.715 5.580 13.780 1.00 91.81 166 PHE A CA 1
ATOM 1348 C C . PHE A 1 166 ? -6.140 6.180 15.063 1.00 91.81 166 PHE A C 1
ATOM 1350 O O . PHE A 1 166 ? -5.176 6.948 15.030 1.00 91.81 166 PHE A O 1
ATOM 1357 N N . LYS A 1 167 ? -6.721 5.834 16.210 1.00 89.25 167 LYS A N 1
ATOM 1358 C CA . LYS A 1 167 ? -6.348 6.384 17.512 1.00 89.25 167 LYS A CA 1
ATOM 1359 C C . LYS A 1 167 ? -5.966 5.275 18.475 1.00 89.25 167 LYS A C 1
ATOM 1361 O O . LYS A 1 167 ? -6.773 4.404 18.785 1.00 89.25 167 LYS A O 1
ATOM 1366 N N . ILE A 1 168 ? -4.757 5.367 19.019 1.00 89.81 168 ILE A N 1
ATOM 1367 C CA . ILE A 1 168 ? -4.363 4.616 20.209 1.00 89.81 168 ILE A CA 1
ATOM 1368 C C . ILE A 1 168 ? -4.851 5.396 21.433 1.00 89.81 168 ILE A C 1
ATOM 1370 O O . ILE A 1 168 ? -4.602 6.601 21.550 1.00 89.81 168 ILE A O 1
ATOM 1374 N N . ILE A 1 169 ? -5.560 4.734 22.346 1.00 86.50 169 ILE A N 1
ATOM 1375 C CA . ILE A 1 169 ? -6.058 5.371 23.569 1.00 86.50 169 ILE A CA 1
ATOM 1376 C C . ILE A 1 169 ? -4.872 5.829 24.418 1.00 86.50 169 ILE A C 1
ATOM 1378 O O . ILE A 1 169 ? -3.941 5.062 24.642 1.00 86.50 169 ILE A O 1
ATOM 1382 N N . GLN A 1 170 ? -4.899 7.099 24.846 1.00 81.56 170 GLN A N 1
ATOM 1383 C CA . GLN A 1 170 ? -3.784 7.773 25.537 1.00 81.56 170 GLN A CA 1
ATOM 1384 C C . GLN A 1 170 ? -2.461 7.768 24.747 1.00 81.56 170 GLN A C 1
ATOM 1386 O O . GLN A 1 170 ? -1.392 7.988 25.308 1.00 81.56 170 GLN A O 1
ATOM 1391 N N . GLY A 1 171 ? -2.527 7.527 23.439 1.00 84.06 171 GLY A N 1
ATOM 1392 C CA . GLY A 1 171 ? -1.372 7.484 22.561 1.00 84.06 171 GLY A CA 1
ATOM 1393 C C . GLY A 1 171 ? -1.585 8.311 21.305 1.00 84.06 171 GLY A C 1
ATOM 1394 O O . GLY A 1 171 ? -2.359 9.274 21.269 1.00 84.06 171 GLY A O 1
ATOM 1395 N N . ARG A 1 172 ? -0.875 7.913 20.254 1.00 87.12 172 ARG A N 1
ATOM 1396 C CA . ARG A 1 172 ? -0.854 8.622 18.981 1.00 87.12 172 ARG A CA 1
ATOM 1397 C C . ARG A 1 172 ? -2.175 8.532 18.222 1.00 87.12 172 ARG A C 1
ATOM 1399 O O . ARG A 1 172 ? -2.882 7.524 18.257 1.00 87.12 172 ARG A O 1
ATOM 1406 N N . GLU A 1 173 ? -2.469 9.618 17.522 1.00 87.31 173 GLU A N 1
ATOM 1407 C CA . GLU A 1 173 ? -3.515 9.733 16.510 1.00 87.31 173 GLU A CA 1
ATOM 1408 C C . GLU A 1 173 ? -2.870 9.733 15.116 1.00 87.31 173 GLU A C 1
ATOM 1410 O O . GLU A 1 173 ? -1.877 10.423 14.907 1.00 87.31 173 GLU A O 1
ATOM 1415 N N . ILE A 1 174 ? -3.387 8.938 14.177 1.00 90.19 174 ILE A N 1
ATOM 1416 C CA . ILE A 1 174 ? -2.877 8.838 12.804 1.00 90.19 174 ILE A CA 1
ATOM 1417 C C . ILE A 1 174 ? -4.058 8.944 11.843 1.00 90.19 174 ILE A C 1
ATOM 1419 O O . ILE A 1 174 ? -5.030 8.200 11.955 1.00 90.19 174 ILE A O 1
ATOM 1423 N N . MET A 1 175 ? -3.962 9.847 10.874 1.00 91.31 175 MET A N 1
ATOM 1424 C CA . MET A 1 175 ? -4.907 9.933 9.767 1.00 91.31 175 MET A CA 1
ATOM 1425 C C . MET A 1 175 ? -4.514 8.920 8.690 1.00 91.31 175 MET A C 1
ATOM 1427 O O . MET A 1 175 ? -3.427 9.001 8.113 1.00 91.31 175 MET A O 1
ATOM 1431 N N . LEU A 1 176 ? -5.394 7.960 8.430 1.00 94.19 176 LEU A N 1
ATOM 1432 C CA . LEU A 1 176 ? -5.245 6.974 7.368 1.00 94.19 176 LEU A CA 1
ATOM 1433 C C . LEU A 1 176 ? -6.089 7.419 6.177 1.00 94.19 176 LEU A C 1
ATOM 1435 O O . LEU A 1 176 ? -7.314 7.421 6.240 1.00 94.19 176 LEU A O 1
ATOM 1439 N N . ASN A 1 177 ? -5.431 7.794 5.088 1.00 94.00 177 ASN A N 1
ATOM 1440 C CA . ASN A 1 177 ? -6.107 8.124 3.842 1.00 94.00 177 ASN A CA 1
ATOM 1441 C C . ASN A 1 177 ? -6.247 6.849 3.019 1.00 94.00 177 ASN A C 1
ATOM 1443 O O . ASN A 1 177 ? -5.254 6.355 2.486 1.00 94.00 177 ASN A O 1
ATOM 1447 N N . LEU A 1 178 ? -7.462 6.318 2.933 1.00 95.69 178 LEU A N 1
ATOM 1448 C CA . LEU A 1 178 ? -7.778 5.186 2.071 1.00 95.69 178 LEU A CA 1
ATOM 1449 C C . LEU A 1 178 ? -7.944 5.705 0.646 1.00 95.69 178 LEU A C 1
ATOM 1451 O O . LEU A 1 178 ? -8.720 6.638 0.428 1.00 95.69 178 LEU A O 1
ATOM 1455 N N . ILE A 1 179 ? -7.224 5.127 -0.311 1.00 95.56 179 ILE A N 1
ATOM 1456 C CA . ILE A 1 179 ? -7.370 5.451 -1.731 1.00 95.56 179 ILE A CA 1
ATOM 1457 C C . ILE A 1 179 ? -7.546 4.164 -2.516 1.00 95.56 179 ILE A C 1
ATOM 1459 O O . ILE A 1 179 ? -6.787 3.220 -2.352 1.00 95.56 179 ILE A O 1
ATOM 1463 N N . GLY A 1 180 ? -8.541 4.141 -3.387 1.00 94.50 180 GLY A N 1
ATOM 1464 C CA . GLY A 1 180 ? -8.744 3.054 -4.329 1.00 94.50 180 GLY A CA 1
ATOM 1465 C C . GLY A 1 180 ? -9.331 3.604 -5.612 1.00 94.50 180 GLY A C 1
ATOM 1466 O O . GLY A 1 180 ? -9.975 4.656 -5.612 1.00 94.50 180 GLY A O 1
ATOM 1467 N N . ASN A 1 181 ? -9.109 2.901 -6.711 1.00 94.31 181 ASN A N 1
ATOM 1468 C CA . ASN A 1 181 ? -9.619 3.308 -8.007 1.00 94.31 181 ASN A CA 1
ATOM 1469 C C . ASN A 1 181 ? -10.387 2.161 -8.663 1.00 94.31 181 ASN A C 1
ATOM 1471 O O . ASN A 1 181 ? -9.927 1.020 -8.714 1.00 94.31 181 ASN A O 1
ATOM 1475 N N . THR A 1 182 ? -11.569 2.472 -9.174 1.00 94.88 182 THR A N 1
ATOM 1476 C CA . THR A 1 182 ? -12.386 1.521 -9.921 1.00 94.88 182 THR A CA 1
ATOM 1477 C C . THR A 1 182 ? -12.496 1.999 -11.353 1.00 94.88 182 THR A C 1
ATOM 1479 O O . THR A 1 182 ? -12.995 3.091 -11.624 1.00 94.88 182 THR A O 1
ATOM 1482 N N . LEU A 1 183 ? -11.988 1.183 -12.264 1.00 93.00 183 LEU A N 1
ATOM 1483 C CA . LEU A 1 183 ? -11.885 1.492 -13.677 1.00 93.00 183 LEU A CA 1
ATOM 1484 C C . LEU A 1 183 ? -13.162 1.082 -14.406 1.00 93.00 183 LEU A C 1
ATOM 1486 O O . LEU A 1 183 ? -13.795 0.080 -14.079 1.00 93.00 183 LEU A O 1
ATOM 1490 N N . ASP A 1 184 ? -13.511 1.850 -15.428 1.00 91.75 184 ASP A N 1
ATOM 1491 C CA . ASP A 1 184 ? -14.459 1.401 -16.440 1.00 91.75 184 ASP A CA 1
ATOM 1492 C C . ASP A 1 184 ? -13.791 0.328 -17.321 1.00 91.75 184 ASP A C 1
ATOM 1494 O O . ASP A 1 184 ? -12.597 0.419 -17.617 1.00 91.75 184 ASP A O 1
ATOM 1498 N N . ASN A 1 185 ? -14.551 -0.670 -17.774 1.00 83.12 185 ASN A N 1
ATOM 1499 C CA . ASN A 1 185 ? -14.036 -1.784 -18.584 1.00 83.12 185 ASN A CA 1
ATOM 1500 C C . ASN A 1 185 ? -13.483 -1.340 -19.952 1.00 83.12 185 ASN A C 1
ATOM 1502 O O . ASN A 1 185 ? -12.757 -2.088 -20.606 1.00 83.12 185 ASN A O 1
ATOM 1506 N N . SER A 1 186 ? -13.825 -0.132 -20.401 1.00 81.50 186 SER A N 1
ATOM 1507 C CA . SER A 1 186 ? -13.295 0.478 -21.623 1.00 81.50 186 SER A CA 1
ATOM 1508 C C . SER A 1 186 ? -11.884 1.059 -21.468 1.00 81.50 186 SER A C 1
ATOM 1510 O O . SER A 1 186 ? -11.234 1.364 -22.470 1.00 81.50 186 SER A O 1
ATOM 1512 N N . VAL A 1 187 ? -11.394 1.224 -20.235 1.00 82.62 187 VAL A N 1
ATOM 1513 C CA . VAL A 1 187 ? -10.140 1.924 -19.949 1.00 82.62 187 VAL A CA 1
ATOM 1514 C C . VAL A 1 187 ? -8.969 0.946 -19.863 1.00 82.62 187 VAL A C 1
ATOM 1516 O O . VAL A 1 187 ? -8.942 0.040 -19.035 1.00 82.62 187 VAL A O 1
ATOM 1519 N N . ASN A 1 188 ? -7.944 1.195 -20.678 1.00 83.50 188 ASN A N 1
ATOM 1520 C CA . ASN A 1 188 ? -6.675 0.472 -20.652 1.00 83.50 188 ASN A CA 1
ATOM 1521 C C . ASN A 1 188 ? -5.613 1.318 -19.936 1.00 83.50 188 ASN A C 1
ATOM 1523 O O . ASN A 1 188 ? -4.958 2.154 -20.558 1.00 83.50 188 ASN A O 1
ATOM 1527 N N . THR A 1 189 ? -5.446 1.120 -18.628 1.00 85.25 189 THR A N 1
ATOM 1528 C CA . THR A 1 189 ? -4.488 1.882 -17.808 1.00 85.25 189 THR A CA 1
ATOM 1529 C C . THR A 1 189 ? -3.566 0.978 -17.020 1.00 85.25 189 THR A C 1
ATOM 1531 O O . THR A 1 189 ? -4.004 -0.002 -16.428 1.00 85.25 189 THR A O 1
ATOM 1534 N N . LEU A 1 190 ? -2.297 1.367 -16.954 1.00 87.12 190 LEU A N 1
ATOM 1535 C CA . LEU A 1 190 ? -1.302 0.721 -16.114 1.00 87.12 190 LEU A CA 1
ATOM 1536 C C . LEU A 1 190 ? -1.364 1.281 -14.691 1.00 87.12 190 LEU A C 1
ATOM 1538 O O . LEU A 1 190 ? -1.411 2.497 -14.506 1.00 87.12 190 LEU A O 1
ATOM 1542 N N . HIS A 1 191 ? -1.306 0.406 -13.692 1.00 85.56 191 HIS A N 1
ATOM 1543 C CA . HIS A 1 191 ? -1.175 0.815 -12.303 1.00 85.56 191 HIS A CA 1
ATOM 1544 C C . HIS A 1 191 ? 0.291 0.736 -11.865 1.00 85.56 191 HIS A C 1
ATOM 1546 O O . HIS A 1 191 ? 0.923 -0.322 -11.936 1.00 85.56 191 HIS A O 1
ATOM 1552 N N . LEU A 1 192 ? 0.828 1.863 -11.398 1.00 85.00 192 LEU A N 1
ATOM 1553 C CA . LEU A 1 192 ? 2.168 1.938 -10.824 1.00 85.00 192 LEU A CA 1
ATOM 1554 C C . LEU A 1 192 ? 2.062 1.785 -9.307 1.00 85.00 192 LEU A C 1
ATOM 1556 O O . LEU A 1 192 ? 1.438 2.613 -8.654 1.00 85.00 192 LEU A O 1
ATOM 1560 N N . ILE A 1 193 ? 2.704 0.756 -8.748 1.00 84.81 193 ILE A N 1
ATOM 1561 C CA . ILE A 1 193 ? 2.735 0.522 -7.290 1.00 84.81 193 ILE A CA 1
ATOM 1562 C C . ILE A 1 193 ? 3.374 1.703 -6.554 1.00 84.81 193 ILE A C 1
ATOM 1564 O O . ILE A 1 193 ? 2.943 2.080 -5.469 1.00 84.81 193 ILE A O 1
ATOM 1568 N N . THR A 1 194 ? 4.394 2.307 -7.161 1.00 82.06 194 THR A N 1
ATOM 1569 C CA . THR A 1 194 ? 4.955 3.572 -6.705 1.00 82.06 194 THR A CA 1
ATOM 1570 C C . THR A 1 194 ? 5.274 4.455 -7.900 1.00 82.06 194 THR A C 1
ATOM 1572 O O . THR A 1 194 ? 5.868 4.007 -8.875 1.00 82.06 194 THR A O 1
ATOM 1575 N N . SER A 1 195 ? 4.916 5.734 -7.815 1.00 79.69 195 SER A N 1
ATOM 1576 C CA . SER A 1 195 ? 5.313 6.733 -8.812 1.00 79.69 195 SER A CA 1
ATOM 1577 C C . SER A 1 195 ? 6.776 7.16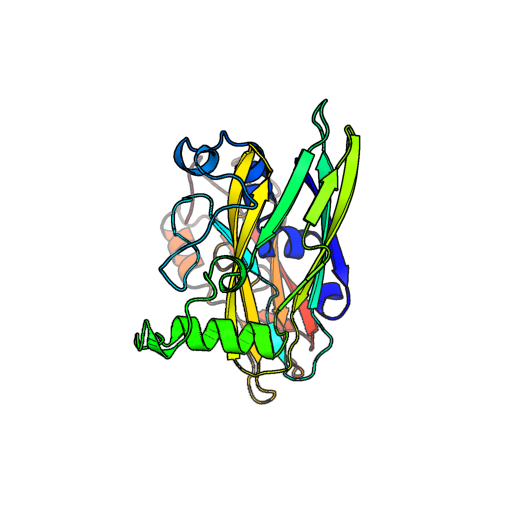8 -8.663 1.00 79.69 195 SER A C 1
ATOM 1579 O O . SER A 1 195 ? 7.293 7.880 -9.518 1.00 79.69 195 SER A O 1
ATOM 1581 N N . LYS A 1 196 ? 7.427 6.816 -7.546 1.00 84.38 196 LYS A N 1
ATOM 1582 C CA . LYS A 1 196 ? 8.839 7.097 -7.267 1.00 84.38 196 LYS A CA 1
ATOM 1583 C C . LYS A 1 196 ? 9.494 5.830 -6.740 1.00 84.38 196 LYS A C 1
ATOM 1585 O O . LYS A 1 196 ? 9.186 5.390 -5.634 1.00 84.38 196 LYS A O 1
ATOM 1590 N N . HIS A 1 197 ? 10.383 5.246 -7.528 1.00 87.06 197 HIS A N 1
ATOM 1591 C CA . HIS A 1 197 ? 11.107 4.047 -7.140 1.00 87.06 197 HIS A CA 1
ATOM 1592 C C . HIS A 1 197 ? 12.551 4.395 -6.789 1.00 87.06 197 HIS A C 1
ATOM 1594 O O . HIS A 1 197 ? 13.239 5.039 -7.578 1.00 87.06 197 HIS A O 1
ATOM 1600 N N . THR A 1 198 ? 13.000 3.953 -5.617 1.00 88.56 198 THR A N 1
ATOM 1601 C CA . THR A 1 198 ? 14.402 4.049 -5.210 1.00 88.56 198 THR A CA 1
ATOM 1602 C C . THR A 1 198 ? 15.028 2.672 -5.347 1.00 88.56 198 THR A C 1
ATOM 1604 O O . THR A 1 198 ? 14.662 1.747 -4.620 1.00 88.56 198 THR A O 1
ATOM 1607 N N . PHE A 1 199 ? 15.968 2.538 -6.279 1.00 89.38 199 PHE A N 1
ATOM 1608 C CA . PHE A 1 199 ? 16.768 1.327 -6.416 1.00 89.38 199 PHE A CA 1
ATOM 1609 C C . PHE A 1 199 ? 17.694 1.161 -5.202 1.00 89.38 199 PHE A C 1
ATOM 1611 O O . PHE A 1 199 ? 18.170 2.132 -4.613 1.00 89.38 199 PHE A O 1
ATOM 1618 N N . ALA A 1 200 ? 17.939 -0.086 -4.815 1.00 89.19 200 ALA A N 1
ATOM 1619 C CA . ALA A 1 200 ? 18.859 -0.449 -3.756 1.00 89.19 200 ALA A CA 1
ATOM 1620 C C . ALA A 1 200 ? 20.271 0.097 -4.041 1.00 89.19 200 ALA A C 1
ATOM 1622 O O . ALA A 1 200 ? 20.739 0.053 -5.189 1.00 89.19 200 ALA A O 1
ATOM 1623 N N . PRO A 1 201 ? 20.973 0.582 -3.000 1.00 88.44 201 PRO A N 1
ATOM 1624 C CA . PRO A 1 201 ? 22.325 1.095 -3.148 1.00 88.44 201 PRO A CA 1
ATOM 1625 C C . PRO A 1 201 ? 23.262 -0.007 -3.648 1.00 88.44 201 PRO A C 1
ATOM 1627 O O . PRO A 1 201 ? 23.193 -1.153 -3.204 1.00 88.44 201 PRO A O 1
ATOM 1630 N N . THR A 1 202 ? 24.156 0.357 -4.565 1.00 88.75 202 THR A N 1
ATOM 1631 C CA . THR A 1 202 ? 25.160 -0.541 -5.150 1.00 88.75 202 THR A CA 1
ATOM 1632 C C . THR A 1 202 ? 26.550 0.054 -4.920 1.00 88.75 202 THR A C 1
ATOM 1634 O O . THR A 1 202 ? 26.711 1.273 -4.929 1.00 88.75 202 THR A O 1
ATOM 1637 N N . SER A 1 203 ? 27.555 -0.786 -4.651 1.00 85.94 203 SER A N 1
ATOM 1638 C CA . SER A 1 203 ? 28.935 -0.316 -4.459 1.00 85.94 203 SER A CA 1
ATOM 1639 C C . SER A 1 203 ? 29.527 0.169 -5.782 1.00 85.94 203 SER A C 1
ATOM 1641 O O . SER A 1 203 ? 29.343 -0.485 -6.804 1.00 85.94 203 SER A O 1
ATOM 1643 N N . ILE A 1 204 ? 30.308 1.250 -5.747 1.00 85.88 204 ILE A N 1
ATOM 1644 C CA . ILE A 1 204 ? 31.007 1.796 -6.926 1.00 85.88 204 ILE A CA 1
ATOM 1645 C C . ILE A 1 204 ? 31.973 0.769 -7.533 1.00 85.88 204 ILE A C 1
ATOM 1647 O O . ILE A 1 204 ? 32.159 0.702 -8.741 1.00 85.88 204 ILE A O 1
ATOM 1651 N N . SER A 1 205 ? 32.579 -0.067 -6.691 1.00 77.75 205 SER A N 1
ATOM 1652 C CA . SER A 1 205 ? 33.515 -1.117 -7.100 1.00 77.75 205 SER A CA 1
ATOM 1653 C C . SER A 1 205 ? 32.838 -2.437 -7.486 1.00 77.75 205 SER A C 1
ATOM 1655 O O . SER A 1 205 ? 33.502 -3.471 -7.546 1.00 77.75 205 SER A O 1
ATOM 1657 N N . CYS A 1 206 ? 31.515 -2.452 -7.674 1.00 79.75 206 CYS A N 1
ATOM 1658 C CA . CYS A 1 206 ? 30.798 -3.676 -8.005 1.00 79.75 206 CYS A CA 1
ATOM 1659 C C . CYS A 1 206 ? 31.080 -4.082 -9.458 1.00 79.75 206 CYS A C 1
ATOM 1661 O O . CYS A 1 206 ? 30.539 -3.497 -10.390 1.00 79.75 206 CYS A O 1
ATOM 1663 N N . GLU A 1 207 ? 31.916 -5.106 -9.646 1.00 75.06 207 GLU A N 1
ATOM 1664 C CA . GLU A 1 207 ? 32.262 -5.625 -10.978 1.00 75.06 207 GLU A CA 1
ATOM 1665 C C . GLU A 1 207 ? 31.069 -6.280 -11.692 1.00 75.06 207 GLU A C 1
ATOM 1667 O O . GLU A 1 207 ? 31.019 -6.312 -12.920 1.00 75.06 207 GLU A O 1
ATOM 1672 N N . ILE A 1 208 ? 30.104 -6.804 -10.927 1.00 80.38 208 ILE A N 1
ATOM 1673 C CA . ILE A 1 208 ? 28.920 -7.498 -11.442 1.00 80.38 208 ILE A CA 1
ATOM 1674 C C . ILE A 1 208 ? 27.679 -6.899 -10.765 1.00 80.38 208 ILE A C 1
ATOM 1676 O O . ILE A 1 208 ? 27.226 -7.421 -9.740 1.00 80.38 208 ILE A O 1
ATOM 1680 N N . PRO A 1 209 ? 27.139 -5.788 -11.291 1.00 81.19 209 PRO A N 1
ATOM 1681 C CA . PRO A 1 209 ? 25.954 -5.166 -10.724 1.00 81.19 209 PRO A CA 1
ATOM 1682 C C . PRO A 1 209 ? 24.748 -6.099 -10.903 1.00 81.19 209 PRO A C 1
ATOM 1684 O O . PRO A 1 209 ? 24.563 -6.726 -11.948 1.00 81.19 209 PRO A O 1
ATOM 1687 N N . PHE A 1 210 ? 23.929 -6.228 -9.860 1.00 88.12 210 PHE A N 1
ATOM 1688 C CA . PHE A 1 210 ? 22.775 -7.125 -9.870 1.00 88.12 210 PHE A CA 1
ATOM 1689 C C . PHE A 1 210 ? 21.535 -6.430 -10.438 1.00 88.12 210 PHE A C 1
ATOM 1691 O O . PHE A 1 210 ? 21.330 -5.229 -10.254 1.00 88.12 210 PHE A O 1
ATOM 1698 N N . ALA A 1 211 ? 20.680 -7.208 -11.104 1.00 92.62 211 ALA A N 1
ATOM 1699 C CA . ALA A 1 211 ? 19.408 -6.710 -11.601 1.00 92.62 211 ALA A CA 1
ATOM 1700 C C . ALA A 1 211 ? 18.437 -6.450 -10.441 1.00 92.62 211 ALA A C 1
ATOM 1702 O O . ALA A 1 211 ? 18.236 -7.287 -9.559 1.00 92.62 211 ALA A O 1
ATOM 1703 N N . GLN A 1 212 ? 17.814 -5.284 -10.475 1.00 92.81 212 GLN A N 1
ATOM 1704 C CA . GLN A 1 212 ? 16.812 -4.814 -9.539 1.00 92.81 212 GLN A CA 1
ATOM 1705 C C . GLN A 1 212 ? 15.447 -4.755 -10.217 1.00 92.81 212 GLN A C 1
ATOM 1707 O O . GLN A 1 212 ? 15.346 -4.514 -11.418 1.00 92.81 212 GLN A O 1
ATOM 1712 N N . MET A 1 213 ? 14.393 -4.987 -9.440 1.00 91.25 213 MET A N 1
ATOM 1713 C CA . MET A 1 213 ? 13.042 -5.168 -9.965 1.00 91.25 213 MET A CA 1
ATOM 1714 C C . MET A 1 213 ? 12.176 -3.942 -9.688 1.00 91.25 213 MET A C 1
ATOM 1716 O O . MET A 1 213 ? 12.033 -3.534 -8.531 1.00 91.25 213 MET A O 1
ATOM 1720 N N . TYR A 1 214 ? 11.546 -3.424 -10.739 1.00 90.81 214 TYR A N 1
ATOM 1721 C CA . TYR A 1 214 ? 10.467 -2.447 -10.653 1.00 90.81 214 TYR A CA 1
ATOM 1722 C C . TYR A 1 214 ? 9.176 -3.063 -11.206 1.00 90.81 214 TYR A C 1
ATOM 1724 O O . TYR A 1 214 ? 9.075 -3.375 -12.395 1.00 90.81 214 TYR A O 1
ATOM 1732 N N . THR A 1 215 ? 8.206 -3.286 -10.322 1.00 90.88 215 THR A N 1
ATOM 1733 C CA . THR A 1 215 ? 6.974 -4.016 -10.636 1.00 90.88 215 THR A CA 1
ATOM 1734 C C . THR A 1 215 ? 5.913 -3.085 -11.215 1.00 90.88 215 THR A C 1
ATOM 1736 O O . THR A 1 215 ? 5.575 -2.055 -10.630 1.00 90.88 215 THR A O 1
ATOM 1739 N N . LEU A 1 216 ? 5.345 -3.489 -12.346 1.00 91.62 216 LEU A N 1
ATOM 1740 C CA . LEU A 1 216 ? 4.171 -2.888 -12.967 1.00 91.62 216 LEU A CA 1
ATOM 1741 C C . LEU A 1 216 ? 2.950 -3.775 -12.709 1.00 91.62 216 LEU A C 1
ATOM 1743 O O . LEU A 1 216 ? 3.092 -4.993 -12.614 1.00 91.62 216 LEU A O 1
ATOM 1747 N N . TYR A 1 217 ? 1.750 -3.200 -12.626 1.00 91.19 217 TYR A N 1
ATOM 1748 C CA . TYR A 1 217 ? 0.514 -3.971 -12.473 1.00 91.19 217 TYR A CA 1
ATOM 1749 C C . TYR A 1 217 ? -0.503 -3.611 -13.552 1.00 91.19 217 TYR A C 1
ATOM 1751 O O . TYR A 1 217 ? -0.741 -2.431 -13.819 1.00 91.19 217 TYR A O 1
ATOM 1759 N N . ASN A 1 218 ? -1.115 -4.630 -14.158 1.00 92.75 218 ASN A N 1
ATOM 1760 C CA . ASN A 1 218 ? -2.244 -4.463 -15.060 1.00 92.75 218 ASN A CA 1
ATOM 1761 C C . ASN A 1 218 ? -3.565 -4.711 -14.309 1.00 92.75 218 ASN A C 1
ATOM 1763 O O . ASN A 1 218 ? -3.915 -5.867 -14.085 1.00 92.75 218 ASN A O 1
ATOM 1767 N N . PRO A 1 219 ? -4.315 -3.654 -13.958 1.00 88.38 219 PRO A N 1
ATOM 1768 C CA . PRO A 1 219 ? -5.607 -3.761 -13.282 1.00 88.38 219 PRO A CA 1
ATOM 1769 C C . PRO A 1 219 ? -6.786 -4.060 -14.222 1.00 88.38 219 PRO A C 1
ATOM 1771 O O . PRO A 1 219 ? -7.929 -4.052 -13.773 1.00 88.38 219 PRO A O 1
ATOM 1774 N N . THR A 1 220 ? -6.542 -4.203 -15.526 1.00 90.50 220 THR A N 1
ATOM 1775 C CA . THR A 1 220 ? -7.590 -4.265 -16.553 1.00 90.50 220 THR A CA 1
ATOM 1776 C C . THR A 1 220 ? -7.850 -5.691 -17.019 1.00 90.50 220 THR A C 1
ATOM 1778 O O . THR A 1 220 ? -6.986 -6.558 -16.897 1.00 90.50 220 THR A O 1
ATOM 1781 N N . ASP A 1 221 ? -9.017 -5.913 -17.627 1.00 89.12 221 ASP A N 1
ATOM 1782 C CA . ASP A 1 221 ? -9.386 -7.194 -18.248 1.00 89.12 221 ASP A CA 1
ATOM 1783 C C . ASP A 1 221 ? -8.687 -7.443 -19.592 1.00 89.12 221 ASP A C 1
ATOM 1785 O O . ASP A 1 221 ? -8.746 -8.542 -20.147 1.00 89.12 221 ASP A O 1
ATOM 1789 N N . ASN A 1 222 ? -8.008 -6.427 -20.127 1.00 90.25 222 ASN A N 1
ATOM 1790 C CA . ASN A 1 222 ? -7.320 -6.498 -21.404 1.00 90.25 222 ASN A CA 1
ATOM 1791 C C . ASN A 1 222 ? -5.817 -6.662 -21.202 1.00 90.25 222 ASN A C 1
ATOM 1793 O O . ASN A 1 222 ? -5.217 -6.172 -20.248 1.00 90.25 222 ASN A O 1
ATOM 1797 N N . LYS A 1 223 ? -5.169 -7.333 -22.151 1.00 92.19 223 LYS A N 1
ATOM 1798 C CA . LYS A 1 223 ? -3.711 -7.410 -22.185 1.00 92.19 223 LYS A CA 1
ATOM 1799 C C . LYS A 1 223 ? -3.131 -6.037 -22.538 1.00 92.19 223 LYS A C 1
ATOM 1801 O O . LYS A 1 223 ? -3.468 -5.477 -23.581 1.00 92.19 223 LYS A O 1
ATOM 1806 N N . LEU A 1 224 ? -2.227 -5.528 -21.705 1.00 93.00 224 LEU A N 1
ATOM 1807 C CA . LEU A 1 224 ? -1.550 -4.251 -21.929 1.00 93.00 224 LEU A CA 1
ATOM 1808 C C . LEU A 1 224 ? -0.177 -4.464 -22.562 1.00 93.00 224 LEU A C 1
ATOM 1810 O O . LEU A 1 224 ? 0.527 -5.418 -22.233 1.00 93.00 224 LEU A O 1
ATOM 1814 N N . LYS A 1 225 ? 0.227 -3.543 -23.438 1.00 93.31 225 LYS A N 1
ATOM 1815 C CA . LYS A 1 225 ? 1.613 -3.412 -23.902 1.00 93.31 225 LYS A CA 1
ATOM 1816 C C . LYS A 1 225 ? 2.194 -2.139 -23.306 1.00 93.31 225 LYS A C 1
ATOM 1818 O O . LYS A 1 225 ? 1.521 -1.111 -23.324 1.00 93.31 225 LYS A O 1
ATOM 1823 N N . PHE A 1 226 ? 3.416 -2.200 -22.794 1.00 92.75 226 PHE A N 1
ATOM 1824 C CA . PHE A 1 226 ? 4.106 -1.030 -22.256 1.00 92.75 226 PHE A CA 1
ATOM 1825 C C . PHE A 1 226 ? 5.445 -0.816 -22.956 1.00 92.75 226 PHE A C 1
ATOM 1827 O O . PHE A 1 226 ? 6.052 -1.741 -23.501 1.00 92.75 226 PHE A O 1
ATOM 1834 N N . THR A 1 227 ? 5.908 0.428 -22.935 1.00 93.44 227 THR A N 1
ATOM 1835 C CA . THR A 1 227 ? 7.244 0.815 -23.382 1.00 93.44 227 THR A CA 1
ATOM 1836 C C . THR A 1 227 ? 7.723 1.960 -22.500 1.00 93.44 227 THR A C 1
ATOM 1838 O O . THR A 1 227 ? 6.987 2.923 -22.294 1.00 93.44 227 THR A O 1
ATOM 1841 N N . PHE A 1 228 ? 8.924 1.838 -21.946 1.00 91.06 228 PHE A N 1
ATOM 1842 C CA . PHE A 1 228 ? 9.586 2.905 -21.215 1.00 91.06 228 PHE A CA 1
ATOM 1843 C C . PHE A 1 228 ? 10.242 3.871 -22.190 1.00 91.06 228 PHE A C 1
ATOM 1845 O O . PHE A 1 228 ? 10.939 3.463 -23.119 1.00 91.06 228 PHE A O 1
ATOM 1852 N N . ASP A 1 229 ? 10.055 5.160 -21.932 1.00 90.50 229 ASP A N 1
ATOM 1853 C CA . ASP A 1 229 ? 10.888 6.186 -22.536 1.00 90.50 229 ASP A CA 1
ATOM 1854 C C . ASP A 1 229 ? 12.231 6.239 -21.795 1.00 90.50 229 ASP A C 1
ATOM 1856 O O . ASP A 1 229 ? 12.327 6.713 -20.662 1.00 90.50 229 ASP A O 1
ATOM 1860 N N . CYS A 1 230 ? 13.270 5.706 -22.434 1.00 88.31 230 CYS A N 1
ATOM 1861 C CA . CYS A 1 230 ? 14.627 5.674 -21.896 1.00 88.31 230 CYS A CA 1
ATOM 1862 C C . CYS A 1 230 ? 15.469 6.896 -22.303 1.00 88.31 230 CYS A C 1
ATOM 1864 O O . CYS A 1 230 ? 16.671 6.903 -22.047 1.00 88.31 230 CYS A O 1
ATOM 1866 N N . SER A 1 231 ? 14.877 7.937 -22.901 1.00 89.94 231 SER A N 1
ATOM 1867 C CA . SER A 1 231 ? 15.617 9.123 -23.364 1.00 89.94 231 SER A CA 1
ATOM 1868 C C . SER A 1 231 ? 16.402 9.803 -22.235 1.00 89.94 231 SER A C 1
ATOM 1870 O O . SER A 1 231 ? 17.552 10.192 -22.426 1.00 89.94 231 SER A O 1
ATOM 1872 N N . ASN A 1 232 ? 15.831 9.852 -21.028 1.00 89.12 232 ASN A N 1
ATOM 1873 C CA . ASN A 1 232 ? 16.493 10.421 -19.848 1.00 89.12 232 ASN A CA 1
ATOM 1874 C C . ASN A 1 232 ? 17.685 9.585 -19.351 1.00 89.12 232 ASN A C 1
ATOM 1876 O O . ASN A 1 232 ? 18.586 10.135 -18.725 1.00 89.12 232 ASN A O 1
ATOM 1880 N N . LEU A 1 233 ? 17.736 8.280 -19.652 1.00 90.00 233 LEU A N 1
ATOM 1881 C CA . LEU A 1 233 ? 18.894 7.446 -19.304 1.00 90.00 233 LEU A CA 1
ATOM 1882 C C . LEU A 1 233 ? 20.118 7.817 -20.147 1.00 90.00 233 LEU A C 1
ATOM 1884 O O . LEU A 1 233 ? 21.240 7.756 -19.651 1.00 90.00 233 LEU A O 1
ATOM 1888 N N . ASN A 1 234 ? 19.903 8.255 -21.393 1.00 88.00 234 ASN A N 1
ATOM 1889 C CA . ASN A 1 234 ? 20.982 8.735 -22.256 1.00 88.00 234 ASN A CA 1
ATOM 1890 C C . ASN A 1 234 ? 21.562 10.052 -21.725 1.00 88.00 234 ASN A C 1
ATOM 1892 O O . ASN A 1 234 ? 22.778 10.193 -21.659 1.00 88.00 234 ASN A O 1
ATOM 1896 N N . ILE A 1 235 ? 20.705 10.974 -21.268 1.00 90.19 235 ILE A N 1
ATOM 1897 C CA . ILE A 1 235 ? 21.146 12.227 -20.633 1.00 90.19 235 ILE A CA 1
ATOM 1898 C C . ILE A 1 235 ? 21.967 11.917 -19.375 1.00 90.19 235 ILE A C 1
ATOM 1900 O O . ILE A 1 235 ? 23.077 12.420 -19.219 1.00 90.19 235 ILE A O 1
ATOM 1904 N N . LEU A 1 236 ? 21.469 11.020 -18.514 1.00 90.00 236 LEU A N 1
ATOM 1905 C CA . LEU A 1 236 ? 22.185 10.601 -17.308 1.00 90.00 236 LEU A CA 1
ATOM 1906 C C . LEU A 1 236 ? 23.552 9.981 -17.638 1.00 90.00 236 LEU A C 1
ATOM 1908 O O . LEU A 1 236 ? 24.519 10.182 -16.905 1.00 90.00 236 LEU A O 1
ATOM 1912 N N . GLN A 1 237 ? 23.649 9.230 -18.734 1.00 90.56 237 GLN A N 1
ATOM 1913 C CA . GLN A 1 237 ? 24.908 8.664 -19.200 1.00 90.56 237 GLN A CA 1
ATOM 1914 C C . GLN A 1 237 ? 25.887 9.759 -19.656 1.00 90.56 237 GLN A C 1
ATOM 1916 O O . GLN A 1 237 ? 27.049 9.741 -19.245 1.00 90.56 237 GLN A O 1
ATOM 1921 N N . GLU A 1 238 ? 25.436 10.724 -20.460 1.00 90.75 238 GLU A N 1
ATOM 1922 C CA . GLU A 1 238 ? 26.262 11.842 -20.941 1.00 90.75 238 GLU A CA 1
ATOM 1923 C C . GLU A 1 238 ? 26.803 12.699 -19.787 1.00 90.75 238 GLU A C 1
ATOM 1925 O O . GLU A 1 238 ? 27.993 13.023 -19.754 1.00 90.75 238 GLU A O 1
ATOM 1930 N N . GLU A 1 239 ? 25.966 12.993 -18.789 1.00 91.56 239 GLU A N 1
ATOM 1931 C CA . GLU A 1 239 ? 26.351 13.748 -17.589 1.00 91.56 239 GLU A CA 1
ATOM 1932 C C . GLU A 1 239 ? 27.376 13.018 -16.705 1.00 91.56 239 GLU A C 1
ATOM 1934 O O . GLU A 1 239 ? 28.062 13.646 -15.898 1.00 91.56 239 GLU A O 1
ATOM 1939 N N . ASN A 1 240 ? 27.503 11.696 -16.846 1.00 90.56 240 ASN A N 1
ATOM 1940 C CA . ASN A 1 240 ? 28.367 10.858 -16.018 1.00 90.56 240 ASN A CA 1
ATOM 1941 C C . ASN A 1 240 ? 29.444 10.160 -16.860 1.00 90.56 240 ASN A C 1
ATOM 1943 O O . ASN A 1 240 ? 29.628 8.947 -16.785 1.00 90.56 240 ASN A O 1
ATOM 1947 N N . TYR A 1 241 ? 30.177 10.949 -17.654 1.00 90.50 241 TYR A N 1
ATOM 1948 C CA . TYR A 1 241 ? 31.347 10.519 -18.438 1.00 90.50 241 TYR A CA 1
ATOM 1949 C C . TYR A 1 241 ? 31.055 9.386 -19.434 1.00 90.50 241 TYR A C 1
ATOM 1951 O O . TYR A 1 241 ? 31.918 8.554 -19.718 1.00 90.50 241 TYR A O 1
ATOM 1959 N N . ASN A 1 242 ? 29.835 9.351 -19.976 1.00 88.88 242 ASN A N 1
ATOM 1960 C CA . ASN A 1 242 ? 29.325 8.278 -20.828 1.00 88.88 242 ASN A CA 1
ATOM 1961 C C . ASN A 1 242 ? 29.277 6.894 -20.154 1.00 88.88 242 ASN A C 1
ATOM 1963 O O . ASN A 1 242 ? 29.170 5.875 -20.846 1.00 88.88 242 ASN A O 1
ATOM 1967 N N . CYS A 1 243 ? 29.298 6.833 -18.820 1.00 87.00 243 CYS A N 1
ATOM 1968 C CA . CYS A 1 243 ? 29.081 5.607 -18.061 1.00 87.00 243 CYS A CA 1
ATOM 1969 C C . CYS A 1 243 ? 27.581 5.328 -17.895 1.00 87.00 243 CYS A C 1
ATOM 1971 O O . CYS A 1 243 ? 26.803 6.203 -17.518 1.00 87.00 243 CYS A O 1
ATOM 1973 N N . LYS A 1 244 ? 27.164 4.080 -18.138 1.00 89.06 244 LYS A N 1
ATOM 1974 C CA . LYS A 1 244 ? 25.778 3.638 -17.933 1.00 89.06 244 LYS A CA 1
ATOM 1975 C C . LYS A 1 244 ? 25.474 3.493 -16.442 1.00 89.06 244 LYS A C 1
ATOM 1977 O O . LYS A 1 244 ? 25.668 2.425 -15.868 1.00 89.06 244 LYS A O 1
ATOM 1982 N N . ILE A 1 245 ? 24.995 4.569 -15.823 1.00 91.62 245 ILE A N 1
ATOM 1983 C CA . ILE A 1 245 ? 24.658 4.568 -14.394 1.00 91.62 245 ILE A CA 1
ATOM 1984 C C . ILE A 1 245 ? 23.396 3.757 -14.110 1.00 91.62 245 ILE A C 1
ATOM 1986 O O . ILE A 1 245 ? 23.343 3.019 -13.130 1.00 91.62 245 ILE A O 1
ATOM 1990 N N . LEU A 1 246 ? 22.381 3.885 -14.960 1.00 92.06 246 LEU A N 1
ATOM 1991 C CA . LEU A 1 246 ? 21.123 3.166 -14.833 1.00 92.06 246 LEU A CA 1
ATOM 1992 C C . LEU A 1 246 ? 20.726 2.615 -16.201 1.00 92.06 246 LEU A C 1
ATOM 1994 O O . LEU A 1 246 ? 20.627 3.362 -17.172 1.00 92.06 246 LEU A O 1
ATOM 1998 N N . GLU A 1 247 ? 20.493 1.311 -16.274 1.00 92.12 247 GLU A N 1
ATOM 1999 C CA . GLU A 1 247 ? 20.131 0.615 -17.507 1.00 92.12 247 GLU A CA 1
ATOM 2000 C C . GLU A 1 247 ? 18.830 -0.164 -17.313 1.00 92.12 247 GLU A C 1
ATOM 2002 O O . GLU A 1 247 ? 18.694 -0.942 -16.370 1.00 92.12 247 GLU A O 1
ATOM 2007 N N . CYS A 1 248 ? 17.868 0.033 -18.217 1.00 93.38 248 CYS A N 1
ATOM 2008 C CA . CYS A 1 248 ? 16.644 -0.759 -18.269 1.00 93.38 248 CYS A CA 1
ATOM 2009 C C . CYS A 1 248 ? 16.864 -1.977 -19.172 1.00 93.38 248 CYS A C 1
ATOM 2011 O O . CYS A 1 248 ? 17.044 -1.830 -20.381 1.00 93.38 248 CYS A O 1
ATOM 2013 N N . LEU A 1 249 ? 16.823 -3.183 -18.606 1.00 93.06 249 LEU A N 1
ATOM 2014 C CA . LEU A 1 249 ? 16.974 -4.429 -19.365 1.00 93.06 249 LEU A CA 1
ATOM 2015 C C . LEU A 1 249 ? 15.673 -4.858 -20.052 1.00 93.06 249 LEU A C 1
ATOM 2017 O O . LEU A 1 249 ? 15.695 -5.593 -21.036 1.00 93.06 249 LEU A O 1
ATOM 2021 N N . THR A 1 250 ? 14.530 -4.407 -19.534 1.00 93.25 250 THR A N 1
ATOM 2022 C CA . THR A 1 250 ? 13.194 -4.729 -20.056 1.00 93.25 250 THR A CA 1
ATOM 2023 C C . THR A 1 250 ? 12.436 -3.442 -20.405 1.00 93.25 250 THR A C 1
ATOM 2025 O O . THR A 1 250 ? 11.493 -3.072 -19.696 1.00 93.25 250 THR A O 1
ATOM 2028 N N . PRO A 1 251 ? 12.834 -2.728 -21.475 1.00 92.00 251 PRO A N 1
ATOM 2029 C CA . PRO A 1 251 ? 12.238 -1.444 -21.837 1.00 92.00 251 PRO A CA 1
ATOM 2030 C C . PRO A 1 251 ? 10.823 -1.587 -22.405 1.00 92.00 251 PRO A C 1
ATOM 2032 O O . PRO A 1 251 ? 10.075 -0.619 -22.429 1.00 92.00 251 PRO A O 1
ATOM 2035 N N . MET A 1 252 ? 10.432 -2.774 -22.864 1.00 94.31 252 MET A N 1
ATOM 2036 C CA . MET A 1 252 ? 9.096 -3.049 -23.381 1.00 94.31 252 MET A CA 1
ATOM 2037 C C . MET A 1 252 ? 8.635 -4.436 -22.956 1.00 94.31 252 MET A C 1
ATOM 2039 O O . MET A 1 252 ? 9.450 -5.321 -22.688 1.00 94.31 252 MET A O 1
ATOM 2043 N N . GLY A 1 253 ? 7.325 -4.633 -22.930 1.00 93.44 253 GLY A N 1
ATOM 2044 C CA . GLY A 1 253 ? 6.740 -5.914 -22.576 1.00 93.44 253 GLY A CA 1
ATOM 2045 C C . GLY A 1 253 ? 5.228 -5.906 -22.689 1.00 93.44 253 GLY A C 1
ATOM 2046 O O . GLY A 1 253 ? 4.603 -4.904 -23.052 1.00 93.44 253 GLY A O 1
ATOM 2047 N N . GLU A 1 254 ? 4.639 -7.052 -22.374 1.00 93.88 254 GLU A N 1
ATOM 2048 C CA . GLU A 1 254 ? 3.196 -7.230 -22.362 1.00 93.88 254 GLU A CA 1
ATOM 2049 C C . GLU A 1 254 ? 2.765 -7.819 -21.020 1.00 93.88 254 GLU A C 1
ATOM 2051 O O . GLU A 1 254 ? 3.381 -8.761 -20.525 1.00 93.88 254 GLU A O 1
ATOM 2056 N N . ILE A 1 255 ? 1.700 -7.270 -20.445 1.00 93.25 255 ILE A N 1
ATOM 2057 C CA . ILE A 1 255 ? 1.187 -7.653 -19.131 1.00 93.25 255 ILE A CA 1
ATOM 2058 C C . ILE A 1 255 ? -0.216 -8.210 -19.321 1.00 93.25 255 ILE A C 1
ATOM 2060 O O . ILE A 1 255 ? -1.097 -7.541 -19.869 1.00 93.25 255 ILE A O 1
ATOM 2064 N N . PHE A 1 256 ? -0.424 -9.451 -18.894 1.00 91.88 256 PHE A N 1
ATOM 2065 C CA . PHE A 1 256 ? -1.736 -10.086 -18.951 1.00 91.88 256 PHE A CA 1
ATOM 2066 C C . PHE A 1 256 ? -2.717 -9.443 -17.956 1.00 91.88 256 PHE A C 1
ATOM 2068 O O . PHE A 1 256 ? -2.282 -8.744 -17.038 1.00 91.88 256 PHE A O 1
ATOM 2075 N N . PRO A 1 257 ? -4.031 -9.631 -18.157 1.00 90.44 257 PRO A N 1
ATOM 2076 C CA . PRO A 1 257 ? -5.054 -9.119 -17.249 1.00 90.44 257 PRO A CA 1
ATOM 2077 C C . PRO A 1 257 ? -4.812 -9.538 -15.800 1.00 90.44 257 PRO A C 1
ATOM 2079 O O . PRO A 1 257 ? -4.492 -10.702 -15.552 1.00 90.44 257 PRO A O 1
ATOM 2082 N N . HIS A 1 258 ? -4.971 -8.604 -14.860 1.00 88.94 258 HIS A N 1
ATOM 2083 C CA . HIS A 1 258 ? -4.829 -8.830 -13.410 1.00 88.94 258 HIS A CA 1
ATOM 2084 C C . HIS A 1 258 ? -3.486 -9.435 -12.983 1.00 88.94 258 HIS A C 1
ATOM 2086 O O . HIS A 1 258 ? -3.398 -10.140 -11.976 1.00 88.94 258 HIS A O 1
ATOM 2092 N N . GLN A 1 259 ? -2.426 -9.174 -13.751 1.00 88.44 259 GLN A N 1
ATOM 2093 C CA . GLN A 1 259 ? -1.082 -9.665 -13.463 1.00 88.44 259 GLN A CA 1
ATOM 2094 C C . GLN A 1 259 ? -0.084 -8.533 -13.240 1.00 88.44 259 GLN A C 1
ATOM 2096 O O . GLN A 1 259 ? -0.191 -7.431 -13.788 1.00 88.44 259 GLN A O 1
ATOM 2101 N N . SER A 1 260 ? 0.922 -8.845 -12.428 1.00 89.75 260 SER A N 1
ATOM 2102 C CA . SER A 1 260 ? 2.122 -8.035 -12.278 1.00 89.75 260 SER A CA 1
ATOM 2103 C C . SER A 1 260 ? 3.186 -8.440 -13.293 1.00 89.75 260 SER A C 1
ATOM 2105 O O . SER A 1 260 ? 3.292 -9.606 -13.671 1.00 89.75 260 SER A O 1
ATOM 2107 N N . PHE A 1 261 ? 3.997 -7.473 -13.707 1.00 90.75 261 PHE A N 1
ATOM 2108 C CA . PHE A 1 261 ? 5.167 -7.694 -14.546 1.00 90.75 261 PHE A CA 1
ATOM 2109 C C . PHE A 1 261 ? 6.370 -6.995 -13.927 1.00 90.75 261 PHE A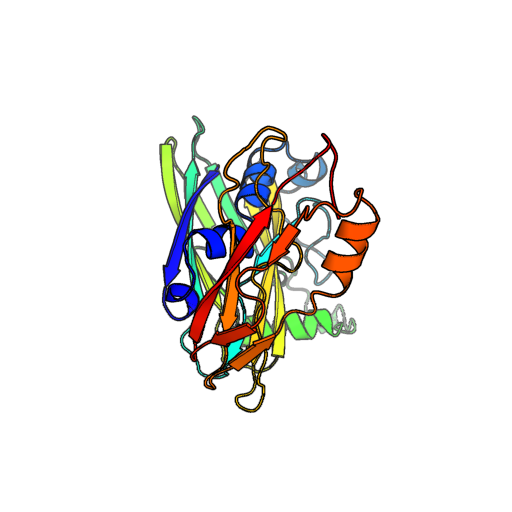 C 1
ATOM 2111 O O . PHE A 1 261 ? 6.342 -5.785 -13.695 1.00 90.75 261 PHE A O 1
ATOM 2118 N N . ASP A 1 262 ? 7.430 -7.753 -13.677 1.00 91.56 262 ASP A N 1
ATOM 2119 C CA . ASP A 1 262 ? 8.653 -7.222 -13.098 1.00 91.56 262 ASP A CA 1
ATOM 2120 C C . ASP A 1 262 ? 9.616 -6.777 -14.188 1.00 91.56 262 ASP A C 1
ATOM 2122 O O . ASP A 1 262 ? 10.067 -7.562 -15.022 1.00 91.56 262 ASP A O 1
ATOM 2126 N N . THR A 1 263 ? 9.935 -5.489 -14.163 1.00 92.69 263 THR A N 1
ATOM 2127 C CA . THR A 1 263 ? 10.909 -4.893 -15.070 1.00 92.69 263 THR A CA 1
ATOM 2128 C C . THR A 1 263 ? 12.278 -4.920 -14.408 1.00 92.69 263 THR A C 1
ATOM 2130 O O . THR A 1 263 ? 12.391 -4.690 -13.203 1.00 92.69 263 THR A O 1
ATOM 2133 N N . LEU A 1 264 ? 13.313 -5.242 -15.178 1.00 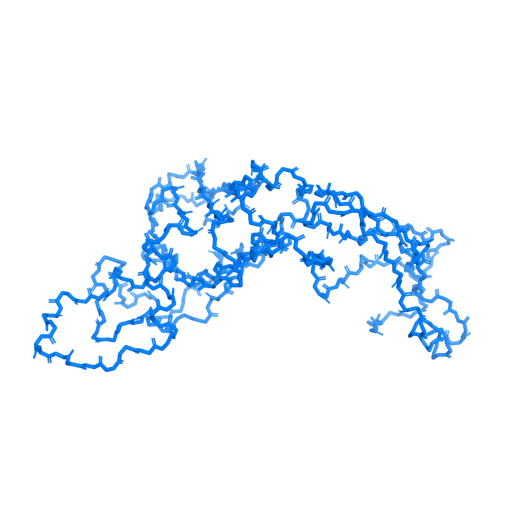94.56 264 LEU A N 1
ATOM 2134 C CA . LEU A 1 264 ? 14.669 -5.437 -14.682 1.00 94.56 264 LEU A CA 1
ATOM 2135 C C . LEU A 1 264 ? 15.539 -4.225 -15.003 1.00 94.56 264 LEU A C 1
ATOM 2137 O O . LEU A 1 264 ? 15.568 -3.749 -16.140 1.00 94.56 264 LEU A O 1
ATOM 2141 N N . TRP A 1 265 ? 16.268 -3.763 -13.995 1.00 94.62 265 TRP A N 1
ATOM 2142 C CA . TRP A 1 265 ? 17.103 -2.569 -14.045 1.00 94.62 265 TRP A CA 1
ATOM 2143 C C . TRP A 1 265 ? 18.472 -2.850 -13.440 1.00 94.62 265 TRP A C 1
ATOM 2145 O O . TRP A 1 265 ? 18.566 -3.522 -12.419 1.00 94.62 265 TRP A O 1
ATOM 2155 N N . ILE A 1 266 ? 19.534 -2.324 -14.034 1.00 93.56 266 ILE A N 1
ATOM 2156 C CA . ILE A 1 266 ? 20.887 -2.388 -13.476 1.00 93.56 266 ILE A CA 1
ATOM 2157 C C . ILE A 1 266 ? 21.284 -0.987 -13.030 1.00 93.56 266 ILE A C 1
ATOM 2159 O O . ILE A 1 266 ? 21.230 -0.053 -13.826 1.00 93.56 266 ILE A O 1
ATOM 2163 N N . PHE A 1 267 ? 21.709 -0.852 -11.773 1.00 93.19 267 PHE A N 1
ATOM 2164 C CA . PHE A 1 267 ? 22.261 0.386 -11.227 1.00 93.19 267 PHE A CA 1
ATOM 2165 C C . PHE A 1 267 ? 23.763 0.219 -10.953 1.00 93.19 267 PHE A C 1
ATOM 2167 O O . PHE A 1 267 ? 24.152 -0.628 -10.151 1.00 93.19 267 PHE A O 1
ATOM 2174 N N . SER A 1 268 ? 24.588 1.028 -11.618 1.00 91.19 268 SER A N 1
ATOM 2175 C CA . SER A 1 268 ? 26.057 0.971 -11.600 1.00 91.19 268 SER A CA 1
ATOM 2176 C C . SER A 1 268 ? 26.641 2.359 -11.298 1.00 91.19 268 SER A C 1
ATOM 2178 O O . SER A 1 268 ? 27.007 3.095 -12.218 1.00 91.19 268 SER A O 1
ATOM 2180 N N . PRO A 1 269 ? 26.689 2.776 -10.021 1.00 91.50 269 PRO A N 1
ATOM 2181 C CA . PRO A 1 269 ? 27.181 4.100 -9.653 1.00 91.50 269 PRO A CA 1
ATOM 2182 C C . PRO A 1 269 ? 28.697 4.221 -9.847 1.00 91.50 269 PRO A C 1
ATOM 2184 O O . PRO A 1 269 ? 29.438 3.274 -9.603 1.00 91.50 269 PRO A O 1
ATOM 2187 N N . ILE A 1 270 ? 29.160 5.417 -10.217 1.00 89.88 270 ILE A N 1
ATOM 2188 C CA . ILE A 1 270 ? 30.595 5.745 -10.356 1.00 89.88 270 ILE A CA 1
ATOM 2189 C C . ILE A 1 270 ? 31.112 6.667 -9.240 1.00 89.88 270 ILE A C 1
ATOM 2191 O O . ILE A 1 270 ? 32.311 6.756 -9.000 1.00 89.88 270 ILE A O 1
ATOM 2195 N N . GLU A 1 271 ? 30.205 7.347 -8.542 1.00 88.81 271 GLU A N 1
ATOM 2196 C CA . GLU A 1 271 ? 30.475 8.297 -7.467 1.00 88.81 271 GLU A CA 1
ATOM 2197 C C . GLU A 1 271 ? 29.508 8.045 -6.306 1.00 88.81 271 GLU A C 1
ATOM 2199 O O . GLU A 1 271 ? 28.388 7.561 -6.488 1.00 88.81 271 GLU A O 1
ATOM 2204 N N . THR A 1 272 ? 29.920 8.418 -5.095 1.00 88.12 272 THR A N 1
ATOM 2205 C CA . THR A 1 272 ? 29.068 8.328 -3.903 1.00 88.12 272 THR A CA 1
ATOM 2206 C C . THR A 1 272 ? 28.122 9.527 -3.864 1.00 88.12 272 THR A C 1
ATOM 2208 O O . THR A 1 272 ? 28.343 10.481 -3.118 1.00 88.12 272 THR A O 1
ATOM 2211 N N . LYS A 1 273 ? 27.081 9.501 -4.697 1.00 88.88 273 LYS A N 1
ATOM 2212 C CA . LYS A 1 273 ? 26.036 10.531 -4.748 1.00 88.88 273 LYS A CA 1
ATOM 2213 C C . LYS A 1 273 ? 24.669 9.936 -5.077 1.00 88.88 273 LYS A C 1
ATOM 2215 O O . LYS A 1 273 ? 24.559 8.791 -5.509 1.00 88.88 273 LYS A O 1
ATOM 2220 N N . GLU A 1 274 ? 23.626 10.736 -4.883 1.00 87.31 274 GLU A N 1
ATOM 2221 C CA . GLU A 1 274 ? 22.294 10.420 -5.397 1.00 87.31 274 GLU A CA 1
ATOM 2222 C C . GLU A 1 274 ? 22.217 10.758 -6.889 1.00 87.31 274 GLU A C 1
ATOM 2224 O O . GLU A 1 274 ? 22.533 11.877 -7.296 1.00 87.31 274 GLU A O 1
ATOM 2229 N N . TYR A 1 275 ? 21.762 9.793 -7.684 1.00 85.75 275 TYR A N 1
ATOM 2230 C CA . TYR A 1 275 ? 21.441 9.963 -9.099 1.00 85.75 275 TYR A CA 1
ATOM 2231 C C . TYR A 1 275 ? 19.918 10.059 -9.228 1.00 85.75 275 TYR A C 1
ATOM 2233 O O . TYR A 1 275 ? 19.206 9.304 -8.561 1.00 85.75 275 TYR A O 1
ATOM 2241 N N . LYS A 1 276 ? 19.420 11.014 -10.018 1.00 81.12 276 LYS A N 1
ATOM 2242 C CA . LYS A 1 276 ? 17.988 11.311 -10.164 1.00 81.12 276 LYS A CA 1
ATOM 2243 C C . LYS A 1 276 ? 17.551 11.213 -11.611 1.00 81.12 276 LYS A C 1
ATOM 2245 O O . LYS A 1 276 ? 18.385 11.547 -12.477 1.00 81.12 276 LYS A O 1
#

Secondary structure (DSSP, 8-state):
-EEEEEEEEEGGGGS-HHHHHHHTTHHHHHHHHHSPPPHHHHSS-TTS--BSSSS-------EEEEEEEEEETTPPPEEEEEEEE--SSS-EEEEEE-GGGGB----TTT---PPPHHHHHHHHHHHTTSEEEE-SEEEE-TT-EEEEEEEE---S-EEEEEEEEEEETTS-EEEEEEEEEEE-TT---PEES-SS--PPP--TT-SSPPEEEEEEE--SSSPEEEE---HHHHHHHHHTTT--SEEES-SEEEE-TT-EEEEEEEE--SSSS---

Sequence (276 aa):
ILINDIRGDGSAQSYSKKCLLELFKIERFNCLLQSEPAPEELRYNAFSRFSTQRRIPKTTHAVNLLDFGSNVHGSEDCIISISLENKGNYEVEWIIKYSTDFQLDIEIWADPGIIEDDELHEMFLLKNKIFSIEPLCGKIYPKKSQVLKFTYRHSVIGIHKLPVLFKIIQGREIMLNLIGNTLDNSVNTLHLITSKHTFAPTSISCEIPFAQMYTLYNPTDNKLKFTFDCSNLNILQEENYNCKILECLTPMGEIFPHQSFDTLWIFSPIETKEYK

Foldseek 3Di:
DAWDAKDKDFLQNQDDRVLQCLQQVRVLVRVQQPDFADPQLLPDFPQPQADCDLFDPPSDPFETEHELWEAAAPGTKIKMKIKDWAQDQAKWKKFKAFSNSRYDPPPCVVDVDDQDPVSVLQVVCVVVCQKDKPPRIDIHGHGGIDMIMIIGHLNDAAKHWGWMWMDIGSGHIHIYIYIYGYHYQPDFDKIFSDPDDDFDDDDLPPPDFDKDWGKIFGNYQAKDKAAADCVVQCVLCVVVVNDRQKDWPDRIDIAHHSHMDITIMTGRDNDPDDDD